Protein AF-0000000080307411 (afdb_homodimer)

Solvent-accessible surface area (backbone atoms only — not comparable to full-atom values): 12124 Å² total; per-residue (Å²): 117,64,66,56,54,54,50,50,51,52,49,49,51,40,45,58,48,27,26,66,47,43,51,66,46,57,78,65,93,66,60,67,55,38,35,49,50,55,23,48,42,41,52,43,34,42,48,56,44,40,70,69,43,49,52,52,52,33,47,75,73,66,50,69,53,65,68,59,45,48,52,53,51,50,53,52,42,25,52,52,34,13,54,56,39,41,42,70,65,26,63,64,22,56,57,54,25,45,52,24,50,50,50,32,51,51,53,50,50,47,38,36,74,73,62,71,92,118,63,65,57,55,53,49,50,51,53,49,50,52,40,47,59,48,26,28,66,47,46,51,64,47,57,81,64,95,66,61,66,56,39,35,48,49,54,23,47,41,41,53,44,36,42,49,54,44,40,69,70,43,49,51,52,52,34,46,74,72,65,52,70,53,65,68,58,43,49,52,54,51,49,52,51,43,27,51,54,35,13,54,56,40,41,40,70,64,26,64,64,23,55,58,52,24,44,51,23,50,50,50,32,52,52,54,49,50,48,38,36,73,72,62,72,93

Foldseek 3Di:
DVVVVVLVVLLVLLLVQLLVLQLPQDPDDDDSVVSSVLSSVLCVVLSCCLVPPVVVVCVVVVNDDPVSSLVVSLVVSLVSSLVSSVVVVGPPSSVSSNVSSVVSVVVVVCCVVPVVD/DVVVVVLVVLLVLLLVQLLVLQLPQDPDDDDSVVSSVLSSVLCVVLSCCLVPPVVVVCVVVVNDDPVSSLVVSLVVSLVSSLVSSVVVVGPPSSVSSNVSSVVSVVVVVCCVVPVVD

Sequence (234 aa):
MTWILRWLAAFALTQCVEMGVYVQAHDAPRPLRERVAIAFACSGITHPLVWFVVLDVLGELGVRAYWGQVAITEGLVVLVEAAFLACFGVRRALLWALAANALSVLFGFFCYTRLSWMTWILRWLAAFALTQCVEMGVYVQAHDAPRPLRERVAIAFACSGITHPLVWFVVLDVLGELGVRAYWGQVAITEGLVVLVEAAFLACFGVRRALLWALAANALSVLFGFFCYTRLSW

Secondary structure (DSSP, 8-state):
-HHHHHHHHHHHHHHHHHHHHHTT---S---HHHHHHHHHHHHHHHHHHIIIIIHHHHHHTT---HHHHHHHHHHHHHHHHHHHHHTTT-TTHHHHHHHHHHHHHHHHHHHHHHH--/-HHHHHHHHHHHHHHHHHHHHHTT---S---HHHHHHHHHHHHHHHHHHIIIIIHHHHHHTT---HHHHHHHHHHHHHHHHHHHHHTTT-TTHHHHHHHHHHHHHHHHHHHHHHS--

Nearest PDB structures (foldseek):
  3szk-assembly1_E  TM=3.305E-01  e=3.509E+00  Homo sapiens
  1hbr-assembly1_B  TM=3.421E-01  e=4.842E+00  Gallus gallus
  1mnk-assembly1_A  TM=3.939E-01  e=7.050E+00  Sus scrofa
  3szk-assembly1_E  TM=3.303E-01  e=3.509E+00  Homo sapiens
  1hbr-assembly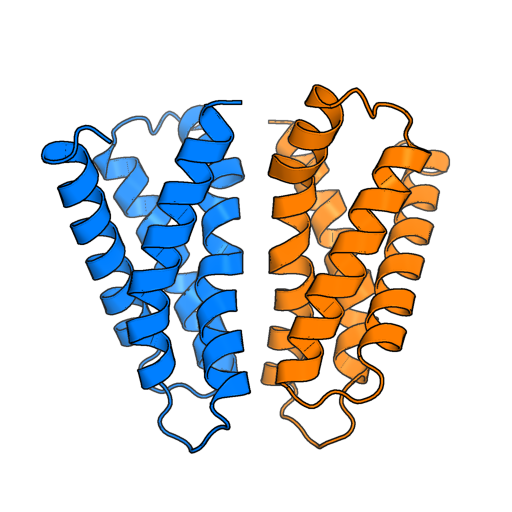1_B  TM=3.419E-01  e=4.842E+00  Gallus gallus

Radius of gyration: 18.04 Å; Cα contacts (8 Å, |Δi|>4): 217; chains: 2; bounding box: 42×45×37 Å

Structure (mmCIF, N/CA/C/O backbone):
data_AF-0000000080307411-model_v1
#
loop_
_entity.id
_entity.type
_entity.pdbx_description
1 polymer 'Uncharacterized protein'
#
loop_
_atom_site.group_PDB
_atom_site.id
_atom_site.type_symbol
_atom_site.label_atom_id
_atom_site.label_alt_id
_atom_site.label_comp_id
_atom_site.label_asym_id
_atom_site.label_entity_id
_atom_site.label_seq_id
_atom_site.pdbx_PDB_ins_code
_atom_site.Cartn_x
_atom_site.Cartn_y
_atom_site.Cartn_z
_atom_site.occupancy
_atom_site.B_iso_or_equiv
_atom_site.auth_seq_id
_atom_site.auth_comp_id
_atom_site.auth_asym_id
_atom_site.auth_atom_id
_atom_site.pdbx_PDB_model_num
ATOM 1 N N . MET A 1 1 ? 0.59 12.203 19.547 1 65.19 1 MET A N 1
ATOM 2 C CA . MET A 1 1 ? 0.764 10.969 18.781 1 65.19 1 MET A CA 1
ATOM 3 C C . MET A 1 1 ? -0.521 10.148 18.766 1 65.19 1 MET A C 1
ATOM 5 O O . MET A 1 1 ? -0.492 8.945 18.516 1 65.19 1 MET A O 1
ATOM 9 N N . THR A 1 2 ? -1.549 10.789 19.125 1 81.38 2 THR A N 1
ATOM 10 C CA . THR A 1 2 ? -2.822 10.094 19.281 1 81.38 2 THR A CA 1
ATOM 11 C C . THR A 1 2 ? -3.416 9.734 17.922 1 81.38 2 THR A C 1
ATOM 13 O O . THR A 1 2 ? -4.012 8.672 17.766 1 81.38 2 THR A O 1
ATOM 16 N N . TRP A 1 3 ? -3.127 10.477 16.969 1 86.69 3 TRP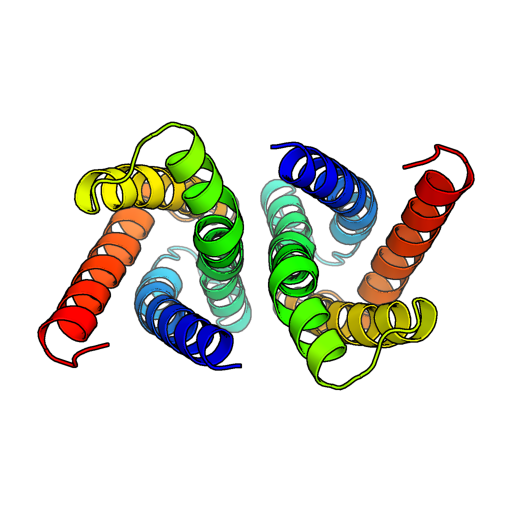 A N 1
ATOM 17 C CA . TRP A 1 3 ? -3.734 10.219 15.672 1 86.69 3 TRP A CA 1
ATOM 18 C C . TRP A 1 3 ? -3.152 8.961 15.039 1 86.69 3 TRP A C 1
ATOM 20 O O . TRP A 1 3 ? -3.854 8.227 14.336 1 86.69 3 TRP A O 1
ATOM 30 N N . ILE A 1 4 ? -1.991 8.648 15.328 1 89.25 4 ILE A N 1
ATOM 31 C CA . ILE A 1 4 ? -1.318 7.48 14.766 1 89.25 4 ILE A CA 1
ATOM 32 C C . ILE A 1 4 ? -1.955 6.203 15.312 1 89.25 4 ILE A C 1
ATOM 34 O O . ILE A 1 4 ? -2.131 5.227 14.578 1 89.25 4 ILE A O 1
ATOM 38 N N . LEU A 1 5 ? -2.207 6.312 16.594 1 89.88 5 LEU A N 1
ATOM 39 C CA . LEU A 1 5 ? -2.816 5.141 17.203 1 89.88 5 LEU A CA 1
ATOM 40 C C . LEU A 1 5 ? -4.227 4.91 16.672 1 89.88 5 LEU A C 1
ATOM 42 O O . LEU A 1 5 ? -4.648 3.766 16.484 1 89.88 5 LEU A O 1
ATOM 46 N N . ARG A 1 6 ? -4.891 6.008 16.438 1 90.31 6 ARG A N 1
ATOM 47 C CA . ARG A 1 6 ? -6.223 5.895 15.844 1 90.31 6 ARG A CA 1
ATOM 48 C C . ARG A 1 6 ? -6.148 5.324 14.438 1 90.31 6 ARG A C 1
ATOM 50 O O . ARG A 1 6 ? -6.945 4.461 14.062 1 90.31 6 ARG A O 1
ATOM 57 N N . TRP A 1 7 ? -5.242 5.762 13.703 1 93.5 7 TRP A N 1
ATOM 58 C CA . TRP A 1 7 ? -5.074 5.262 12.344 1 93.5 7 TRP A CA 1
ATOM 59 C C . TRP A 1 7 ? -4.648 3.799 12.352 1 93.5 7 TRP A C 1
ATOM 61 O O . TRP A 1 7 ? -5.148 2.998 11.555 1 93.5 7 TRP A O 1
ATOM 71 N N . LEU A 1 8 ? -3.74 3.439 13.258 1 93.94 8 LEU A N 1
ATOM 72 C CA . LEU A 1 8 ? -3.252 2.068 13.352 1 93.94 8 LEU A CA 1
ATOM 73 C C . LEU A 1 8 ? -4.383 1.108 13.703 1 93.94 8 LEU A C 1
ATOM 75 O O . LEU A 1 8 ? -4.434 -0.013 13.188 1 93.94 8 LEU A O 1
ATOM 79 N N . ALA A 1 9 ? -5.242 1.578 14.547 1 93.25 9 ALA A N 1
ATOM 80 C CA . ALA A 1 9 ? -6.387 0.751 14.922 1 93.25 9 ALA A CA 1
ATOM 81 C C . ALA A 1 9 ? -7.332 0.549 13.742 1 93.25 9 ALA A C 1
ATOM 83 O O . ALA A 1 9 ? -7.82 -0.56 13.516 1 93.25 9 ALA A O 1
ATOM 84 N N . ALA A 1 10 ? -7.605 1.58 13 1 93.94 10 ALA A N 1
ATOM 85 C CA . ALA A 1 10 ? -8.461 1.487 11.82 1 93.94 10 ALA A CA 1
ATOM 86 C C . ALA A 1 10 ? -7.828 0.593 10.758 1 93.94 10 ALA A C 1
ATOM 88 O O . ALA A 1 10 ? -8.516 -0.212 10.125 1 93.94 10 ALA A O 1
ATOM 89 N N . PHE A 1 11 ? -6.559 0.74 10.594 1 96.5 11 PHE A N 1
ATOM 90 C CA . PHE A 1 11 ? -5.816 -0.064 9.625 1 96.5 11 PHE A CA 1
ATOM 91 C C . PHE A 1 11 ? -5.852 -1.538 10.008 1 96.5 11 PHE A C 1
ATOM 93 O O . PHE A 1 11 ? -6.074 -2.402 9.156 1 96.5 11 PHE A O 1
ATOM 100 N N . ALA A 1 12 ? -5.609 -1.788 11.281 1 96.44 12 ALA A N 1
ATOM 101 C CA . ALA A 1 12 ? -5.617 -3.162 11.781 1 96.44 12 ALA A CA 1
ATOM 102 C C . ALA A 1 12 ? -6.988 -3.803 11.594 1 96.44 12 ALA A C 1
ATOM 104 O O . ALA A 1 12 ? -7.09 -4.969 11.203 1 96.44 12 ALA A O 1
ATOM 105 N N . LEU A 1 13 ? -8.008 -3.053 11.883 1 96 13 LEU A N 1
ATOM 106 C CA . LEU A 1 13 ? -9.367 -3.564 11.711 1 96 13 LEU A CA 1
ATOM 107 C C . LEU A 1 13 ? -9.641 -3.902 10.25 1 96 13 LEU A C 1
ATOM 109 O O . LEU A 1 13 ? -10.148 -4.98 9.945 1 96 13 LEU A O 1
ATOM 113 N N . THR A 1 14 ? -9.312 -2.938 9.359 1 97.69 14 THR A N 1
ATOM 114 C CA . THR A 1 14 ? -9.508 -3.154 7.93 1 97.69 14 THR A CA 1
ATOM 115 C C . THR A 1 14 ? -8.734 -4.383 7.461 1 97.69 14 THR A C 1
ATOM 117 O O . THR A 1 14 ? -9.273 -5.227 6.742 1 97.69 14 THR A O 1
ATOM 120 N N . GLN A 1 15 ? -7.492 -4.492 7.902 1 97.94 15 GLN A N 1
ATOM 121 C CA . GLN A 1 15 ? -6.656 -5.625 7.516 1 97.94 15 GLN A CA 1
ATOM 122 C C . GLN A 1 15 ? -7.262 -6.941 7.992 1 97.94 15 GLN A C 1
ATOM 124 O O . GLN A 1 15 ? -7.359 -7.898 7.223 1 97.94 15 GLN A O 1
ATOM 129 N N . CYS A 1 16 ? -7.637 -6.949 9.234 1 97.12 16 CYS A N 1
ATOM 130 C CA . CYS A 1 16 ? -8.18 -8.172 9.805 1 97.12 16 CYS A CA 1
ATOM 131 C C . CYS A 1 16 ? -9.422 -8.625 9.047 1 97.12 16 CYS A C 1
ATOM 133 O O . CYS A 1 16 ? -9.531 -9.797 8.68 1 97.12 16 CYS A O 1
ATOM 135 N N . VAL A 1 17 ? -10.289 -7.758 8.734 1 98.06 17 VAL A N 1
ATOM 136 C CA . VAL A 1 17 ? -11.562 -8.094 8.102 1 98.06 17 VAL A CA 1
ATOM 137 C C . VAL A 1 17 ? -11.328 -8.438 6.629 1 98.06 17 VAL A C 1
ATOM 139 O O . VAL A 1 17 ? -11.766 -9.492 6.16 1 98.06 17 VAL A O 1
ATOM 142 N N . GLU A 1 18 ? -10.664 -7.586 5.961 1 98.75 18 GLU A N 1
ATOM 143 C CA . GLU A 1 18 ? -10.547 -7.742 4.516 1 98.75 18 GLU A CA 1
ATOM 144 C C . GLU A 1 18 ? -9.617 -8.898 4.16 1 98.75 18 GLU A C 1
ATOM 146 O O . GLU A 1 18 ? -9.859 -9.625 3.193 1 98.75 18 GLU A O 1
ATOM 151 N N . MET A 1 19 ? -8.547 -9.062 4.887 1 98.44 19 MET A N 1
ATOM 152 C CA . MET A 1 19 ? -7.668 -10.195 4.602 1 98.44 19 MET A CA 1
ATOM 153 C C . MET A 1 19 ? -8.422 -11.516 4.762 1 98.44 19 MET A C 1
ATOM 155 O O . MET A 1 19 ? -8.188 -12.453 4.004 1 98.44 19 MET A O 1
ATOM 159 N N . GLY A 1 20 ? -9.266 -11.633 5.785 1 98 20 GLY A N 1
ATOM 160 C CA . GLY A 1 20 ? -10.07 -12.828 5.965 1 98 20 GLY A CA 1
ATOM 161 C C . GLY A 1 20 ? -10.891 -13.195 4.738 1 98 20 GLY A C 1
ATOM 162 O O . GLY A 1 20 ? -11.062 -14.375 4.43 1 98 20 GLY A O 1
ATOM 163 N N . VAL A 1 21 ? -11.312 -12.219 4.027 1 98.56 21 VAL A N 1
ATOM 164 C CA . VAL A 1 21 ? -12.117 -12.422 2.824 1 98.56 21 VAL A CA 1
ATOM 165 C C . VAL A 1 21 ? -11.195 -12.742 1.646 1 98.56 21 VAL A C 1
ATOM 167 O O . VAL A 1 21 ? -11.422 -13.719 0.925 1 98.56 21 VAL A O 1
ATOM 170 N N . TYR A 1 22 ? -10.117 -12.008 1.484 1 98.56 22 TYR A N 1
ATOM 171 C CA . TYR A 1 22 ? -9.297 -12.07 0.283 1 98.56 22 TYR A CA 1
ATOM 172 C C . TYR A 1 22 ? -8.492 -13.367 0.243 1 98.56 22 TYR A C 1
ATOM 174 O O . TYR A 1 22 ? -8.203 -13.891 -0.834 1 98.56 22 TYR A O 1
ATOM 182 N N . VAL A 1 23 ? -8.133 -13.891 1.393 1 97.81 23 VAL A N 1
ATOM 183 C CA . VAL A 1 23 ? -7.352 -15.125 1.424 1 97.81 23 VAL A CA 1
ATOM 184 C C . VAL A 1 23 ? -8.164 -16.266 0.829 1 97.81 23 VAL A C 1
ATOM 186 O O . VAL A 1 23 ? -7.605 -17.219 0.285 1 97.81 23 VAL A O 1
ATOM 189 N N . GLN A 1 24 ? -9.477 -16.125 0.844 1 96.5 24 GLN A N 1
ATOM 190 C CA . GLN A 1 24 ? -10.367 -17.156 0.348 1 96.5 24 GLN A CA 1
ATOM 191 C C . GLN A 1 24 ? -10.727 -16.922 -1.117 1 96.5 24 GLN A C 1
ATOM 193 O O . GLN A 1 24 ? -11.359 -17.781 -1.749 1 96.5 24 GLN A O 1
ATOM 198 N N . ALA A 1 25 ? -10.32 -15.922 -1.667 1 96.69 25 ALA A N 1
ATOM 199 C CA . ALA A 1 25 ? -10.82 -15.469 -2.963 1 96.69 25 ALA A CA 1
ATOM 200 C C . ALA A 1 25 ? -10.141 -16.219 -4.105 1 96.69 25 ALA A C 1
ATOM 202 O O . ALA A 1 25 ? -10.562 -16.125 -5.258 1 96.69 25 ALA A O 1
ATOM 203 N N . HIS A 1 26 ? -9.148 -17.031 -3.807 1 94.75 26 HIS A N 1
ATOM 204 C CA . HIS A 1 26 ? -8.359 -17.656 -4.859 1 94.75 26 HIS A CA 1
ATOM 205 C C . HIS A 1 26 ? -8.961 -18.984 -5.285 1 94.75 26 HIS A C 1
ATOM 207 O O . HIS A 1 26 ? -9.172 -19.875 -4.449 1 94.75 26 HIS A O 1
ATOM 213 N N . ASP A 1 27 ? -9.18 -19.078 -6.574 1 87.31 27 ASP A N 1
ATOM 214 C CA . ASP A 1 27 ? -9.734 -20.312 -7.129 1 87.31 27 ASP A CA 1
ATOM 215 C C . ASP A 1 27 ? -8.633 -21.328 -7.41 1 87.31 27 ASP A C 1
ATOM 217 O O . ASP A 1 27 ? -8.844 -22.531 -7.25 1 87.31 27 ASP A O 1
ATOM 221 N N . ALA A 1 28 ? -7.566 -20.859 -7.902 1 83.81 28 ALA A N 1
ATOM 222 C CA . ALA A 1 28 ? -6.438 -21.734 -8.203 1 83.81 28 ALA A CA 1
ATOM 223 C C . ALA A 1 28 ? -5.547 -21.906 -6.977 1 83.81 28 ALA A C 1
ATOM 225 O O . ALA A 1 28 ? -5.43 -21.016 -6.145 1 83.81 28 ALA A O 1
ATOM 226 N N . PRO A 1 29 ? -5.023 -23.078 -6.93 1 89.88 29 PRO A N 1
ATOM 227 C CA . PRO A 1 29 ? -4.125 -23.312 -5.801 1 89.88 29 PRO A CA 1
ATOM 228 C C . PRO A 1 29 ? -2.938 -22.359 -5.781 1 89.88 29 PRO A C 1
ATOM 230 O O . PRO A 1 29 ? -2.312 -22.125 -6.82 1 89.88 29 PRO A O 1
ATOM 233 N N . ARG A 1 30 ? -2.752 -21.719 -4.715 1 93.81 30 ARG A N 1
ATOM 234 C CA . ARG A 1 30 ? -1.64 -20.812 -4.418 1 93.81 30 ARG A CA 1
ATOM 235 C C . ARG A 1 30 ? -1.136 -21.016 -2.994 1 93.81 30 ARG A C 1
ATOM 237 O O . ARG A 1 30 ? -1.928 -21.25 -2.076 1 93.81 30 ARG A O 1
ATOM 244 N N . PRO A 1 31 ? 0.195 -20.984 -2.906 1 95.44 31 PRO A N 1
ATOM 245 C CA . PRO A 1 31 ? 0.708 -21.094 -1.538 1 95.44 31 PRO A CA 1
ATOM 246 C C . PRO A 1 31 ? 0.084 -20.078 -0.588 1 95.44 31 PRO A C 1
ATOM 248 O O . PRO A 1 31 ? -0.189 -18.938 -0.988 1 95.44 31 PRO A O 1
ATOM 251 N N . LEU A 1 32 ? -0.104 -20.484 0.639 1 96.56 32 LEU A N 1
ATOM 252 C CA . LEU A 1 32 ? -0.741 -19.641 1.639 1 96.56 32 LEU A CA 1
ATOM 253 C C . LEU A 1 32 ? 0.025 -18.328 1.806 1 96.56 32 LEU A C 1
ATOM 255 O O . LEU A 1 32 ? -0.581 -17.266 1.965 1 96.56 32 LEU A O 1
ATOM 259 N N . ARG A 1 33 ? 1.321 -18.359 1.774 1 97.06 33 ARG A N 1
ATOM 260 C CA . ARG A 1 33 ? 2.127 -17.156 1.954 1 97.06 33 ARG A CA 1
ATOM 261 C C . ARG A 1 33 ? 1.831 -16.125 0.865 1 97.06 33 ARG A C 1
ATOM 263 O O . ARG A 1 33 ? 1.806 -14.93 1.128 1 97.06 33 ARG A O 1
ATOM 270 N N . GLU A 1 34 ? 1.601 -16.562 -0.304 1 97.62 34 GLU A N 1
ATOM 271 C CA . GLU A 1 34 ? 1.269 -15.648 -1.395 1 97.62 34 GLU A CA 1
ATOM 272 C C . GLU A 1 34 ? -0.137 -15.078 -1.229 1 97.62 34 GLU A C 1
ATOM 274 O O . GLU A 1 34 ? -0.359 -13.883 -1.447 1 97.62 34 GLU A O 1
ATOM 279 N N . ARG A 1 35 ? -1.023 -15.938 -0.846 1 98.19 35 ARG A N 1
ATOM 280 C CA . ARG A 1 35 ? -2.4 -15.492 -0.653 1 98.19 35 ARG A CA 1
ATOM 281 C C . ARG A 1 35 ? -2.484 -14.422 0.434 1 98.19 35 ARG A C 1
ATOM 283 O O . ARG A 1 35 ? -3.197 -13.43 0.283 1 98.19 35 ARG A O 1
ATOM 290 N N . VAL A 1 36 ? -1.74 -14.609 1.459 1 98.06 36 VAL A N 1
ATOM 291 C CA . VAL A 1 36 ? -1.724 -13.664 2.576 1 98.06 36 VAL A CA 1
ATOM 292 C C . VAL A 1 36 ? -1.077 -12.352 2.139 1 98.06 36 VAL A C 1
ATOM 294 O O . VAL A 1 36 ? -1.568 -11.273 2.469 1 98.06 36 VAL A O 1
ATOM 297 N N . ALA A 1 37 ? -0.021 -12.469 1.399 1 98.5 37 ALA A N 1
ATOM 298 C CA . ALA A 1 37 ? 0.664 -11.273 0.915 1 98.5 37 ALA A CA 1
ATOM 299 C C . ALA A 1 37 ? -0.236 -10.469 -0.016 1 98.5 37 ALA A C 1
ATOM 301 O O . ALA A 1 37 ? -0.291 -9.234 0.076 1 98.5 37 ALA A O 1
ATOM 302 N N . ILE A 1 38 ? -0.895 -11.148 -0.884 1 98.56 38 ILE A N 1
ATOM 303 C CA . ILE A 1 38 ? -1.812 -10.492 -1.811 1 98.56 38 ILE A CA 1
ATOM 304 C C . ILE A 1 38 ? -2.947 -9.828 -1.032 1 98.56 38 ILE A C 1
ATOM 306 O O . ILE A 1 38 ? -3.293 -8.672 -1.289 1 98.56 38 ILE A O 1
ATOM 310 N N . ALA A 1 39 ? -3.469 -10.57 -0.097 1 98.69 39 ALA A N 1
ATOM 311 C CA . ALA A 1 39 ? -4.551 -10.047 0.733 1 98.69 39 ALA A CA 1
ATOM 312 C C . ALA A 1 39 ? -4.113 -8.805 1.493 1 98.69 39 ALA A C 1
ATOM 314 O O . ALA A 1 39 ? -4.824 -7.797 1.513 1 98.69 39 ALA A O 1
ATOM 315 N N . PHE A 1 40 ? -2.984 -8.828 2.1 1 98.75 40 PHE A N 1
ATOM 316 C CA . PHE A 1 40 ? -2.447 -7.699 2.846 1 98.75 40 PHE A CA 1
ATOM 317 C C . PHE A 1 40 ? -2.25 -6.492 1.936 1 98.75 40 PHE A C 1
ATOM 319 O O . PHE A 1 40 ? -2.543 -5.359 2.324 1 98.75 40 PHE A O 1
ATOM 326 N N . ALA A 1 41 ? -1.74 -6.758 0.747 1 98.69 41 ALA A N 1
ATOM 327 C CA . ALA A 1 41 ? -1.4 -5.68 -0.177 1 98.69 41 ALA A CA 1
ATOM 328 C C . ALA A 1 41 ? -2.65 -4.934 -0.634 1 98.69 41 ALA A C 1
ATOM 330 O O . ALA A 1 41 ? -2.609 -3.723 -0.867 1 98.69 41 ALA A O 1
ATOM 331 N N . CYS A 1 42 ? -3.744 -5.582 -0.779 1 98.12 42 CYS A N 1
ATOM 332 C CA . CYS A 1 42 ? -4.973 -4.93 -1.217 1 98.12 42 CYS A CA 1
ATOM 333 C C . CYS A 1 42 ? -5.289 -3.719 -0.348 1 98.12 42 CYS A C 1
ATOM 335 O O . CYS A 1 42 ? -5.223 -2.58 -0.814 1 98.12 42 CYS A O 1
ATOM 337 N N . SER A 1 43 ? -5.496 -3.957 0.865 1 97.31 43 SER A N 1
ATOM 338 C CA . SER A 1 43 ? -5.82 -2.846 1.751 1 97.31 43 SER A CA 1
ATOM 339 C C . SER A 1 43 ? -4.566 -2.1 2.188 1 97.31 43 SER A C 1
ATOM 341 O O . SER A 1 43 ? -4.629 -0.923 2.549 1 97.31 43 SER A O 1
ATOM 343 N N . GLY A 1 44 ? -3.408 -2.812 2.145 1 97.88 44 GLY A N 1
ATOM 344 C CA . GLY A 1 44 ? -2.154 -2.143 2.449 1 97.88 44 GLY A CA 1
ATOM 345 C C . GLY A 1 44 ? -1.851 -0.99 1.51 1 97.88 44 GLY A C 1
ATOM 346 O O . GLY A 1 44 ? -1.225 -0.006 1.908 1 97.88 44 GLY A O 1
ATOM 347 N N . ILE A 1 45 ? -2.289 -1.092 0.304 1 97.88 45 ILE A N 1
ATOM 348 C CA . ILE A 1 45 ? -2.096 -0.062 -0.711 1 97.88 45 ILE A CA 1
ATOM 349 C C . ILE A 1 45 ? -3.164 1.02 -0.56 1 97.88 45 ILE A C 1
ATOM 351 O O . ILE A 1 45 ? -2.848 2.211 -0.511 1 97.88 45 ILE A O 1
ATOM 355 N N . THR A 1 46 ? -4.352 0.633 -0.409 1 98.25 46 THR A N 1
ATOM 356 C CA . THR A 1 46 ? -5.449 1.577 -0.579 1 98.25 46 THR A CA 1
ATOM 357 C C . THR A 1 46 ? -5.719 2.332 0.72 1 98.25 46 THR A C 1
ATOM 359 O O . THR A 1 46 ? -6.082 3.51 0.695 1 98.25 46 THR A O 1
ATOM 362 N N .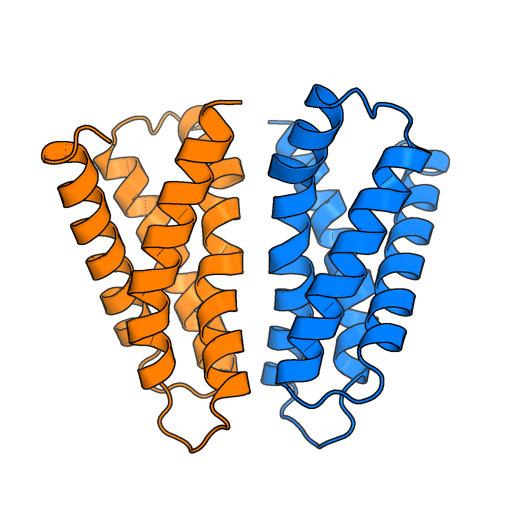 HIS A 1 47 ? -5.535 1.702 1.864 1 98.19 47 HIS A N 1
ATOM 363 C CA . HIS A 1 47 ? -5.957 2.279 3.135 1 98.19 47 HIS A CA 1
ATOM 364 C C . HIS A 1 47 ? -5.18 3.555 3.445 1 98.19 47 HIS A C 1
ATOM 366 O O . HIS A 1 47 ? -5.777 4.598 3.717 1 98.19 47 HIS A O 1
ATOM 372 N N . PRO A 1 48 ? -3.889 3.559 3.375 1 97.44 48 PRO A N 1
ATOM 373 C CA . PRO A 1 48 ? -3.182 4.82 3.613 1 97.44 48 PRO A CA 1
ATOM 374 C C . PRO A 1 48 ? -3.525 5.891 2.582 1 97.44 48 PRO A C 1
ATOM 376 O O . PRO A 1 48 ? -3.586 7.078 2.916 1 97.44 48 PRO A O 1
ATOM 379 N N . LEU A 1 49 ? -3.725 5.496 1.319 1 97.06 49 LEU A N 1
ATOM 380 C CA . LEU A 1 49 ? -4.074 6.465 0.284 1 97.06 49 LEU A CA 1
ATOM 381 C C . LEU A 1 49 ? -5.418 7.121 0.583 1 97.06 49 LEU A C 1
ATOM 383 O O . LEU A 1 49 ? -5.586 8.32 0.37 1 97.06 49 LEU A O 1
ATOM 387 N N . VAL A 1 50 ? -6.273 6.336 1.05 1 96.81 50 VAL A N 1
ATOM 388 C CA . VAL A 1 50 ? -7.586 6.875 1.386 1 96.81 50 VAL A CA 1
ATOM 389 C C . VAL A 1 50 ? -7.457 7.875 2.533 1 96.81 50 VAL A C 1
ATOM 391 O O . VAL A 1 50 ? -7.953 9 2.445 1 96.81 50 VAL A O 1
ATOM 394 N N . TRP A 1 51 ? -6.766 7.523 3.592 1 95.38 51 TRP A N 1
ATOM 395 C CA . TRP A 1 51 ? -6.699 8.297 4.824 1 95.38 51 TRP A CA 1
ATOM 396 C C . TRP A 1 51 ? -5.879 9.57 4.625 1 95.38 51 TRP A C 1
ATOM 398 O O . TRP A 1 51 ? -6.223 10.625 5.156 1 95.38 51 TRP A O 1
ATOM 408 N N . PHE A 1 52 ? -4.875 9.484 3.801 1 94.81 52 PHE A N 1
ATOM 409 C CA . PHE A 1 52 ? -3.918 10.578 3.838 1 94.81 52 PHE A CA 1
ATOM 410 C C . PHE A 1 52 ? -3.975 11.391 2.549 1 94.81 52 PHE A C 1
ATOM 412 O O . PHE A 1 52 ? -3.453 12.508 2.486 1 94.81 52 PHE A O 1
ATOM 419 N N . VAL A 1 53 ? -4.582 10.852 1.529 1 95.44 53 VAL A N 1
ATOM 420 C CA . VAL A 1 53 ? -4.605 11.562 0.256 1 95.44 53 VAL A CA 1
ATOM 421 C C . VAL A 1 53 ? -6.051 11.82 -0.166 1 95.44 53 VAL A C 1
ATOM 423 O O . VAL A 1 53 ? -6.48 12.977 -0.249 1 95.44 53 VAL A O 1
ATOM 426 N N . VAL A 1 54 ? -6.824 10.805 -0.273 1 96.31 54 VAL A N 1
ATOM 427 C CA . VAL A 1 54 ? -8.141 10.906 -0.89 1 96.31 54 VAL A CA 1
ATOM 428 C C . VAL A 1 54 ? -9.062 11.75 -0.012 1 96.31 54 VAL A C 1
ATOM 430 O O . VAL A 1 54 ? -9.766 12.633 -0.509 1 96.31 54 VAL A O 1
ATOM 433 N N . LEU A 1 55 ? -9.023 11.547 1.291 1 93.44 55 LEU A N 1
ATOM 434 C CA . LEU A 1 55 ? -9.891 12.297 2.189 1 93.44 55 LEU A CA 1
ATOM 435 C C . LEU A 1 55 ? -9.531 13.781 2.182 1 93.44 55 LEU A C 1
ATOM 437 O O . LEU A 1 55 ? -10.414 14.633 2.271 1 93.44 55 LEU A O 1
ATOM 441 N N . ASP A 1 56 ? -8.281 14.023 2.09 1 91.81 56 ASP A N 1
ATOM 442 C CA . ASP A 1 56 ? -7.848 15.414 1.987 1 91.81 56 ASP A CA 1
ATOM 443 C C . ASP A 1 56 ? -8.328 16.047 0.684 1 91.81 56 ASP A C 1
ATOM 445 O O . ASP A 1 56 ? -8.812 17.188 0.678 1 91.81 56 ASP A O 1
ATOM 449 N N . VAL A 1 57 ? -8.211 15.344 -0.368 1 93.38 57 VAL A N 1
ATOM 450 C CA . VAL A 1 57 ? -8.648 15.82 -1.674 1 93.38 57 VAL A CA 1
ATOM 451 C C . VAL A 1 57 ? -10.156 16.062 -1.651 1 93.38 57 VAL A C 1
ATOM 453 O O . VAL A 1 57 ? -10.633 17.078 -2.16 1 93.38 57 VAL A O 1
ATOM 456 N N . LEU A 1 58 ? -10.883 15.203 -1.059 1 94.38 58 LEU A N 1
ATOM 457 C CA . LEU A 1 58 ? -12.336 15.344 -0.973 1 94.38 58 LEU A CA 1
ATOM 458 C C . LEU A 1 58 ? -12.711 16.547 -0.124 1 94.38 58 LEU A C 1
ATOM 460 O O . LEU A 1 58 ? -13.664 17.266 -0.447 1 94.38 58 LEU A O 1
ATOM 464 N N . GLY A 1 59 ? -12 16.766 0.962 1 91.62 59 GLY A N 1
ATOM 465 C CA . GLY A 1 59 ? -12.203 17.953 1.763 1 91.62 59 GLY A CA 1
ATOM 466 C C . GLY A 1 59 ? -11.992 19.234 0.983 1 91.62 59 GLY A C 1
ATOM 467 O O . GLY A 1 59 ? -12.789 20.172 1.082 1 91.62 59 GLY A O 1
ATOM 468 N N . GLU A 1 60 ? -11.031 19.281 0.212 1 91.88 60 GLU A N 1
ATOM 469 C CA . GLU A 1 60 ? -10.727 20.453 -0.607 1 91.88 60 GLU A CA 1
ATOM 470 C C . GLU A 1 60 ? -11.789 20.672 -1.683 1 91.88 60 GLU A C 1
ATOM 472 O O . GLU A 1 60 ? -12.062 21.797 -2.074 1 91.88 60 GLU A O 1
ATOM 477 N N . LEU A 1 61 ? -12.367 19.578 -2.133 1 93.06 61 LEU A N 1
ATOM 478 C CA . LEU A 1 61 ? -13.391 19.641 -3.168 1 93.06 61 LEU A CA 1
ATOM 479 C C . LEU A 1 61 ? -14.758 19.938 -2.561 1 93.06 61 LEU A C 1
ATOM 481 O O . LEU A 1 61 ? -15.758 20.016 -3.277 1 93.06 61 LEU A O 1
ATOM 485 N N . GLY A 1 62 ? -14.844 20.016 -1.198 1 92.94 62 GLY A N 1
ATOM 486 C CA . GLY A 1 62 ? -16.062 20.406 -0.521 1 92.94 62 GLY A CA 1
ATOM 487 C C . GLY A 1 62 ? -16.922 19.219 -0.124 1 92.94 62 GLY A C 1
ATOM 488 O O . GLY A 1 62 ? -18.047 19.391 0.356 1 92.94 62 GLY A O 1
ATOM 489 N N . VAL A 1 63 ? -16.453 18.016 -0.374 1 92.56 63 VAL A N 1
ATOM 490 C CA . VAL A 1 63 ? -17.172 16.828 0.056 1 92.56 63 VAL A CA 1
ATOM 491 C C . VAL A 1 63 ? -16.875 16.547 1.523 1 92.56 63 VAL A C 1
ATOM 493 O O . VAL A 1 63 ? -15.891 15.859 1.835 1 92.56 63 VAL A O 1
ATOM 496 N N . ARG A 1 64 ? -17.797 16.969 2.334 1 89.81 64 ARG A N 1
ATOM 497 C CA . ARG A 1 64 ? -17.5 16.891 3.76 1 89.81 64 ARG A CA 1
ATOM 498 C C . ARG A 1 64 ? -18.469 15.961 4.473 1 89.81 64 ARG A C 1
ATOM 500 O O . ARG A 1 64 ? -18.172 15.469 5.562 1 89.81 64 ARG A O 1
ATOM 507 N N . ALA A 1 65 ? -19.547 15.727 3.783 1 92.44 65 ALA A N 1
ATOM 508 C CA . ALA A 1 65 ? -20.531 14.828 4.395 1 92.44 65 ALA A CA 1
ATOM 509 C C . ALA A 1 65 ? -19.969 13.414 4.539 1 92.44 65 ALA A C 1
ATOM 511 O O . ALA A 1 65 ? -19.344 12.891 3.613 1 92.44 65 ALA A O 1
ATOM 512 N N . TYR A 1 66 ? -20.156 12.75 5.598 1 86.62 66 TYR A N 1
ATOM 513 C CA . TYR A 1 66 ? -19.594 11.453 5.945 1 86.62 66 TYR A CA 1
ATOM 514 C C . TYR A 1 66 ? -19.953 10.406 4.898 1 86.62 66 TYR A C 1
ATOM 516 O O . TYR A 1 66 ? -19.062 9.727 4.359 1 86.62 66 TYR A O 1
ATOM 524 N N . TRP A 1 67 ? -21.219 10.281 4.598 1 89.94 67 TRP A N 1
ATOM 525 C CA . TRP A 1 67 ? -21.672 9.227 3.693 1 89.94 67 TRP A CA 1
ATOM 526 C C . TRP A 1 67 ? -21.188 9.492 2.27 1 89.94 67 TRP A C 1
ATOM 528 O O . TRP A 1 67 ? -20.984 8.555 1.491 1 89.94 67 TRP A O 1
ATOM 538 N N . GLY A 1 68 ? -21.047 10.758 1.913 1 92.94 68 GLY A N 1
ATOM 539 C CA . GLY A 1 68 ? -20.422 11.07 0.638 1 92.94 68 GLY A CA 1
ATOM 540 C C . GLY A 1 68 ? -18.984 10.625 0.557 1 92.94 68 GLY A C 1
ATOM 541 O O . GLY A 1 68 ? -18.547 10.055 -0.449 1 92.94 68 GLY A O 1
ATOM 542 N N . GLN A 1 69 ? -18.25 10.859 1.64 1 93.81 69 GLN A N 1
ATOM 543 C CA . GLN A 1 69 ? -16.859 10.438 1.698 1 93.81 69 GLN A CA 1
ATOM 544 C C . GLN A 1 69 ? -16.734 8.914 1.665 1 93.81 69 GLN A C 1
ATOM 546 O O . GLN A 1 69 ? -15.898 8.367 0.942 1 93.81 69 GLN A O 1
ATOM 551 N N . VAL A 1 70 ? -17.578 8.266 2.375 1 92.19 70 VAL A N 1
ATOM 552 C CA . VAL A 1 70 ? -17.562 6.809 2.428 1 92.19 70 VAL A CA 1
ATOM 553 C C . VAL A 1 70 ? -17.859 6.238 1.047 1 92.19 70 VAL A C 1
ATOM 555 O O . VAL A 1 70 ? -17.172 5.336 0.572 1 92.19 70 VAL A O 1
ATOM 558 N N . ALA A 1 71 ? -18.859 6.766 0.419 1 95.06 71 ALA A N 1
ATOM 559 C CA . ALA A 1 71 ? -19.281 6.25 -0.882 1 95.06 71 ALA A CA 1
ATOM 560 C C . ALA A 1 71 ? -18.156 6.395 -1.912 1 95.06 71 ALA A C 1
ATOM 562 O O . ALA A 1 71 ? -17.875 5.457 -2.654 1 95.06 71 ALA A O 1
ATOM 563 N N . ILE A 1 72 ? -17.562 7.504 -1.956 1 96.62 72 ILE A N 1
ATOM 564 C CA . ILE A 1 72 ? -16.531 7.77 -2.953 1 96.62 72 ILE A CA 1
ATOM 565 C C . ILE A 1 72 ? -15.281 6.945 -2.633 1 96.62 72 ILE A C 1
ATOM 567 O O . ILE A 1 72 ? -14.719 6.285 -3.512 1 96.62 72 ILE A O 1
ATOM 571 N N . THR A 1 73 ? -14.836 6.992 -1.395 1 97.06 73 THR A N 1
ATOM 572 C CA . THR A 1 73 ? -13.617 6.277 -1.022 1 97.06 73 THR A CA 1
ATOM 573 C C . THR A 1 73 ? -13.805 4.773 -1.184 1 97.06 73 THR A C 1
ATOM 575 O O . THR A 1 73 ? -12.953 4.094 -1.764 1 97.06 73 THR A O 1
ATOM 578 N N . GLU A 1 74 ? -14.945 4.234 -0.741 1 96.75 74 GLU A N 1
ATOM 579 C CA . GLU A 1 74 ? -15.188 2.799 -0.863 1 96.75 74 GLU A CA 1
ATOM 580 C C . GLU A 1 74 ? -15.312 2.383 -2.326 1 96.75 74 GLU A C 1
ATOM 582 O O . GLU A 1 74 ? -14.867 1.301 -2.711 1 96.75 74 GLU A O 1
ATOM 587 N N . GLY A 1 75 ? -16.016 3.197 -3.066 1 97.94 75 GLY A N 1
ATOM 588 C CA . GLY A 1 75 ? -16.078 2.916 -4.492 1 97.94 75 GLY A CA 1
ATOM 589 C C . GLY A 1 75 ? -14.719 2.814 -5.145 1 97.94 75 GLY A C 1
ATOM 590 O O . GLY A 1 75 ? -14.445 1.867 -5.887 1 97.94 75 GLY A O 1
ATOM 591 N N . LEU A 1 76 ? -13.844 3.76 -4.844 1 98.06 76 LEU A N 1
ATOM 592 C CA . LEU A 1 76 ? -12.484 3.768 -5.383 1 98.06 76 LEU A CA 1
ATOM 593 C C . LEU A 1 76 ? -11.688 2.574 -4.871 1 98.06 76 LEU A C 1
ATOM 595 O O . LEU A 1 76 ? -10.984 1.916 -5.641 1 98.06 76 LEU A O 1
ATOM 599 N N . VAL A 1 77 ? -11.805 2.277 -3.619 1 98.62 77 VAL A N 1
ATOM 600 C CA . VAL A 1 77 ? -11.07 1.186 -2.994 1 98.62 77 VAL A CA 1
ATOM 601 C C . VAL A 1 77 ? -11.484 -0.145 -3.617 1 98.62 77 VAL A C 1
ATOM 603 O O . VAL A 1 77 ? -10.641 -0.972 -3.957 1 98.62 77 VAL A O 1
ATOM 606 N N . VAL A 1 78 ? -12.766 -0.334 -3.785 1 98.75 78 VAL A N 1
ATOM 607 C CA . VAL A 1 78 ? -13.289 -1.566 -4.363 1 98.75 78 VAL A CA 1
ATOM 608 C C . VAL A 1 78 ? -12.719 -1.767 -5.762 1 98.75 78 VAL A C 1
ATOM 610 O O . VAL A 1 78 ? -12.281 -2.867 -6.109 1 98.75 78 VAL A O 1
ATOM 613 N N . LEU A 1 79 ? -12.672 -0.726 -6.496 1 98.69 79 LEU A N 1
ATOM 614 C CA . LEU A 1 79 ? -12.188 -0.819 -7.871 1 98.69 79 LEU A CA 1
ATOM 615 C C . LEU A 1 79 ? -10.703 -1.138 -7.898 1 98.69 79 LEU A C 1
ATOM 617 O O . LEU A 1 79 ? -10.258 -1.997 -8.664 1 98.69 79 LEU A O 1
ATOM 621 N N . VAL A 1 80 ? -9.914 -0.489 -7.109 1 98.62 80 VAL A N 1
ATOM 622 C CA . VAL A 1 80 ? -8.469 -0.678 -7.098 1 98.62 80 VAL A CA 1
ATOM 623 C C . VAL A 1 80 ? -8.133 -2.076 -6.582 1 98.62 80 VAL A C 1
ATOM 625 O O . VAL A 1 80 ? -7.297 -2.773 -7.156 1 98.62 80 VAL A O 1
ATOM 628 N N . GLU A 1 81 ? -8.797 -2.482 -5.527 1 98.81 81 GLU A N 1
ATOM 629 C CA . GLU A 1 81 ? -8.516 -3.795 -4.953 1 98.81 81 GLU A CA 1
ATOM 630 C C . GLU A 1 81 ? -8.969 -4.914 -5.887 1 98.81 81 GLU A C 1
ATOM 632 O O . GLU A 1 81 ? -8.281 -5.93 -6.023 1 98.81 81 GLU A O 1
ATOM 637 N N . ALA A 1 82 ? -10.102 -4.707 -6.57 1 98.81 82 ALA A N 1
ATOM 638 C CA . ALA A 1 82 ? -10.539 -5.688 -7.562 1 98.81 82 ALA A CA 1
ATOM 639 C C . ALA A 1 82 ? -9.523 -5.809 -8.695 1 98.81 82 ALA A C 1
ATOM 641 O O . ALA A 1 82 ? -9.211 -6.918 -9.141 1 98.81 82 ALA A O 1
ATOM 642 N N . ALA A 1 83 ? -9.031 -4.711 -9.156 1 98.62 83 ALA A N 1
ATOM 643 C CA . ALA A 1 83 ? -8.039 -4.715 -10.227 1 98.62 83 ALA A CA 1
ATOM 644 C C . ALA A 1 83 ? -6.766 -5.43 -9.797 1 98.62 83 ALA A C 1
ATOM 646 O O . ALA A 1 83 ? -6.184 -6.203 -10.562 1 98.62 83 ALA A O 1
ATOM 647 N N . PHE A 1 84 ? -6.398 -5.203 -8.586 1 98.75 84 PHE A N 1
ATOM 648 C CA . PHE A 1 84 ? -5.203 -5.848 -8.055 1 98.75 84 PHE A CA 1
ATOM 649 C C . PHE A 1 84 ? -5.398 -7.359 -7.969 1 98.75 84 PHE A C 1
ATOM 651 O O . PHE A 1 84 ? -4.539 -8.125 -8.414 1 98.75 84 PHE A O 1
ATOM 658 N N . LEU A 1 85 ? -6.496 -7.766 -7.457 1 98.5 85 LEU A N 1
ATOM 659 C CA . LEU A 1 85 ? -6.812 -9.188 -7.355 1 98.5 85 LEU A CA 1
ATOM 660 C C . LEU A 1 85 ? -6.887 -9.828 -8.734 1 98.5 85 LEU A C 1
ATOM 662 O O . LEU A 1 85 ? -6.457 -10.969 -8.914 1 98.5 85 LEU A O 1
ATOM 666 N N . ALA A 1 86 ? -7.418 -9.094 -9.68 1 98 86 ALA A N 1
ATOM 667 C CA . ALA A 1 86 ? -7.555 -9.617 -11.039 1 98 86 ALA A CA 1
ATOM 668 C C . ALA A 1 86 ? -6.191 -9.914 -11.656 1 98 86 ALA A C 1
ATOM 670 O O . ALA A 1 86 ? -6.059 -10.828 -12.469 1 98 86 ALA A O 1
ATOM 671 N N . CYS A 1 87 ? -5.211 -9.195 -11.258 1 97.88 87 CYS A N 1
ATOM 672 C CA . CYS A 1 87 ? -3.859 -9.438 -11.75 1 97.88 87 CYS A CA 1
ATOM 673 C C . CYS A 1 87 ? -3.369 -10.82 -11.336 1 97.88 87 CYS A C 1
ATOM 675 O O . CYS A 1 87 ? -2.459 -11.367 -11.961 1 97.88 87 CYS A O 1
ATOM 677 N N . PHE A 1 88 ? -3.977 -11.391 -10.328 1 97.38 88 PHE A N 1
ATOM 678 C CA . PHE A 1 88 ? -3.545 -12.688 -9.828 1 97.38 88 PHE A CA 1
ATOM 679 C C . PHE A 1 88 ? -4.516 -13.781 -10.25 1 97.38 88 PHE A C 1
ATOM 681 O O . PHE A 1 88 ? -4.488 -14.891 -9.703 1 97.38 88 PHE A O 1
ATOM 688 N N . GLY A 1 89 ? -5.453 -13.43 -11.07 1 96.19 89 GLY A N 1
ATOM 689 C CA . GLY A 1 89 ? -6.34 -14.422 -11.656 1 96.19 89 GLY A CA 1
ATOM 690 C C . GLY A 1 89 ? -7.559 -14.711 -10.789 1 96.19 89 GLY A C 1
ATOM 691 O O . GLY A 1 89 ? -8.25 -15.703 -11.008 1 96.19 89 GLY A O 1
ATOM 692 N N . VAL A 1 90 ? -7.781 -13.914 -9.82 1 97.38 90 VAL A N 1
ATOM 693 C CA . VAL A 1 90 ? -8.953 -14.117 -8.977 1 97.38 90 VAL A CA 1
ATOM 694 C C . VAL A 1 90 ? -10.227 -13.906 -9.789 1 97.38 90 VAL A C 1
ATOM 696 O O . VAL A 1 90 ? -10.414 -12.844 -10.391 1 97.38 90 VAL A O 1
ATOM 699 N N . ARG A 1 91 ? -10.984 -14.945 -9.797 1 96.5 91 ARG A N 1
ATOM 700 C CA . ARG A 1 91 ? -12.281 -14.82 -10.445 1 96.5 91 ARG A CA 1
ATOM 701 C C . ARG A 1 91 ? -13.25 -14 -9.602 1 96.5 91 ARG A C 1
ATOM 703 O O . ARG A 1 91 ? -13.2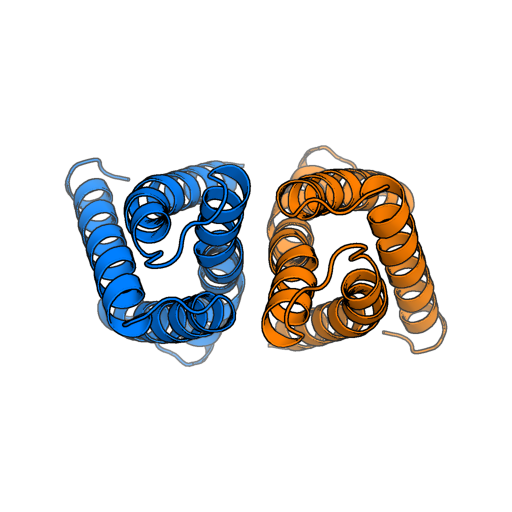11 -14.062 -8.367 1 96.5 91 ARG A O 1
ATOM 710 N N . ARG A 1 92 ? -14.094 -13.227 -10.195 1 97.75 92 ARG A N 1
ATOM 711 C CA . ARG A 1 92 ? -15.086 -12.391 -9.531 1 97.75 92 ARG A CA 1
ATOM 712 C C . ARG A 1 92 ? -14.422 -11.422 -8.555 1 97.75 92 ARG A C 1
ATOM 714 O O . ARG A 1 92 ? -14.867 -11.273 -7.418 1 97.75 92 ARG A O 1
ATOM 721 N N . ALA A 1 93 ? -13.328 -10.898 -8.898 1 98.5 93 ALA A N 1
ATOM 722 C CA . ALA A 1 93 ? -12.531 -10.008 -8.055 1 98.5 93 ALA A CA 1
ATOM 723 C C . ALA A 1 93 ? -13.375 -8.844 -7.543 1 98.5 93 ALA A C 1
ATOM 725 O O . ALA A 1 93 ? -13.234 -8.438 -6.387 1 98.5 93 ALA A 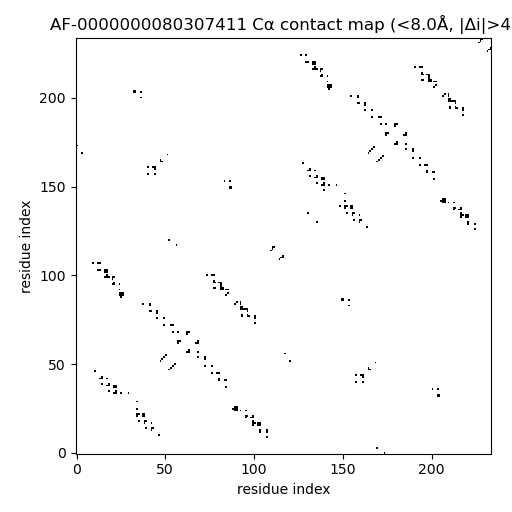O 1
ATOM 726 N N . LEU A 1 94 ? -14.227 -8.344 -8.422 1 98.62 94 LEU A N 1
ATOM 727 C CA . LEU A 1 94 ? -15.078 -7.223 -8.031 1 98.62 94 LEU A CA 1
ATOM 728 C C . LEU A 1 94 ? -16.016 -7.613 -6.891 1 98.62 94 LEU A C 1
ATOM 730 O O . LEU A 1 94 ? -16.219 -6.828 -5.965 1 98.62 94 LEU A O 1
ATOM 734 N N . LEU A 1 95 ? -16.547 -8.781 -6.922 1 98.56 95 LEU A N 1
ATOM 735 C CA . LEU A 1 95 ? -17.453 -9.25 -5.883 1 98.56 95 LEU A CA 1
ATOM 736 C C . LEU A 1 95 ? -16.719 -9.453 -4.562 1 98.56 95 LEU A C 1
ATOM 738 O O . LEU A 1 95 ? -17.234 -9.125 -3.496 1 98.56 95 LEU A O 1
ATOM 742 N N . TRP A 1 96 ? -15.578 -10.008 -4.641 1 98.56 96 TRP A N 1
ATOM 743 C CA . TRP A 1 96 ? -14.766 -10.188 -3.439 1 98.56 96 TRP A CA 1
ATOM 744 C C . TRP A 1 96 ? -14.406 -8.844 -2.818 1 98.56 96 TRP A C 1
ATOM 746 O O . TRP A 1 96 ? -14.5 -8.672 -1.601 1 98.56 96 TRP A O 1
ATOM 756 N N . ALA A 1 97 ? -13.984 -7.883 -3.652 1 98.81 97 ALA A N 1
ATOM 757 C CA . ALA A 1 97 ? -13.617 -6.555 -3.168 1 98.81 97 ALA A CA 1
ATOM 758 C C . ALA A 1 97 ? -14.82 -5.844 -2.561 1 98.81 97 ALA A C 1
ATOM 760 O O . ALA A 1 97 ? -14.703 -5.168 -1.534 1 98.81 97 ALA A O 1
ATOM 761 N N . LEU A 1 98 ? -15.953 -6.004 -3.213 1 98.56 98 LEU A N 1
ATOM 762 C CA . LEU A 1 98 ? -17.188 -5.418 -2.684 1 98.56 98 LEU A CA 1
ATOM 763 C C . LEU A 1 98 ? -17.516 -6.008 -1.317 1 98.56 98 LEU A C 1
ATOM 765 O O . LEU A 1 98 ? -17.859 -5.273 -0.384 1 98.56 98 LEU A O 1
ATOM 769 N N . ALA A 1 99 ? -17.453 -7.273 -1.22 1 98.5 99 ALA A N 1
ATOM 770 C CA . ALA A 1 99 ? -17.781 -7.953 0.033 1 98.5 99 ALA A CA 1
ATOM 771 C C . ALA A 1 99 ? -16.812 -7.547 1.14 1 98.5 99 ALA A C 1
ATOM 773 O O . ALA A 1 99 ? -17.234 -7.234 2.256 1 98.5 99 ALA A O 1
ATOM 774 N N . ALA A 1 100 ? -15.539 -7.59 0.865 1 98.62 100 ALA A N 1
ATOM 775 C CA . ALA A 1 100 ? -14.516 -7.258 1.856 1 98.62 100 ALA A CA 1
ATOM 776 C C . ALA A 1 100 ? -14.688 -5.832 2.365 1 98.62 100 ALA A C 1
ATOM 778 O O . ALA A 1 100 ? -14.656 -5.586 3.574 1 98.62 100 ALA A O 1
ATOM 779 N N . ASN A 1 101 ? -14.898 -4.895 1.456 1 98.31 101 ASN A N 1
ATOM 780 C CA . ASN A 1 101 ? -15 -3.486 1.825 1 98.31 101 ASN A CA 1
ATOM 781 C C . ASN A 1 101 ? -16.328 -3.18 2.516 1 98.31 101 ASN A C 1
ATOM 783 O O . ASN A 1 101 ? -16.375 -2.35 3.424 1 98.31 101 ASN A O 1
ATOM 787 N N . ALA A 1 102 ? -17.391 -3.834 2.045 1 97.56 102 ALA A N 1
ATOM 788 C CA . ALA A 1 102 ? -18.672 -3.676 2.727 1 97.56 102 ALA A CA 1
ATOM 789 C C . ALA A 1 102 ? -18.578 -4.141 4.176 1 97.56 102 ALA A C 1
ATOM 791 O O . ALA A 1 102 ? -19.062 -3.463 5.086 1 97.56 102 ALA A O 1
ATOM 792 N N . LEU A 1 103 ? -17.969 -5.277 4.352 1 97.69 103 LEU A N 1
ATOM 793 C CA . LEU A 1 103 ? -17.781 -5.797 5.707 1 97.69 103 LEU A CA 1
ATOM 794 C C . LEU A 1 103 ? -16.906 -4.855 6.535 1 97.69 103 LEU A C 1
ATOM 796 O O . LEU A 1 103 ? -17.188 -4.617 7.711 1 97.69 103 LEU A O 1
ATOM 800 N N . SER A 1 104 ? -15.875 -4.387 5.918 1 96.81 104 SER A N 1
ATOM 801 C CA . SER A 1 104 ? -14.977 -3.465 6.602 1 96.81 104 SER A CA 1
ATOM 802 C C . SER A 1 104 ? -15.711 -2.207 7.047 1 96.81 104 SER A C 1
ATOM 804 O O . SER A 1 104 ? -15.516 -1.729 8.172 1 96.81 104 SER A O 1
ATOM 806 N N . VAL A 1 105 ? -16.531 -1.617 6.188 1 94 105 VAL A N 1
ATOM 807 C CA . VAL A 1 105 ? -17.312 -0.427 6.504 1 94 105 VAL A CA 1
ATOM 808 C C . VAL A 1 105 ? -18.297 -0.737 7.629 1 94 105 VAL A C 1
ATOM 810 O O . VAL A 1 105 ? -18.453 0.063 8.555 1 94 105 VAL A O 1
ATOM 813 N N . LEU A 1 106 ? -18.922 -1.844 7.535 1 93.81 106 LEU A N 1
ATOM 814 C CA . LEU A 1 106 ? -19.906 -2.238 8.539 1 93.81 106 LEU A CA 1
ATOM 815 C C . LEU A 1 106 ? -19.25 -2.381 9.914 1 93.81 106 LEU A C 1
ATOM 817 O O . LEU A 1 106 ? -19.766 -1.861 10.906 1 93.81 106 LEU A O 1
ATOM 821 N N . PHE A 1 107 ? -18.141 -3.061 9.984 1 93.25 107 PHE A N 1
ATOM 822 C CA . PHE A 1 107 ? -17.438 -3.236 11.25 1 93.25 107 PHE A CA 1
ATOM 823 C C . PHE A 1 107 ? -16.891 -1.906 11.758 1 93.25 107 PHE A C 1
ATOM 825 O O . PHE A 1 107 ? -16.891 -1.647 12.961 1 93.25 107 PHE A O 1
ATOM 832 N N . GLY A 1 108 ? -16.422 -1.109 10.805 1 89.31 108 GLY A N 1
ATOM 833 C CA . GLY A 1 108 ? -15.977 0.222 11.188 1 89.31 108 GLY A CA 1
ATOM 834 C C . GLY A 1 108 ? -17.078 1.061 11.805 1 89.31 108 GLY A C 1
ATOM 835 O O . GLY A 1 108 ? -16.859 1.734 12.812 1 89.31 108 GLY A O 1
ATOM 836 N N . PHE A 1 109 ? -18.203 1.028 11.195 1 86.31 109 PHE A N 1
ATOM 837 C CA . PHE A 1 109 ? -19.359 1.764 11.695 1 86.31 109 PHE A CA 1
ATOM 838 C C . PHE A 1 109 ? -19.781 1.236 13.062 1 86.31 109 PHE A C 1
ATOM 840 O O . PHE A 1 109 ? -20.141 2.014 13.953 1 86.31 109 PHE A O 1
ATOM 847 N N . PHE A 1 110 ? -19.781 -0.01 13.234 1 87.75 110 PHE A N 1
ATOM 848 C CA . PHE A 1 110 ? -20.109 -0.638 14.508 1 87.75 110 PHE A CA 1
ATOM 849 C C . PHE A 1 110 ? -19.156 -0.177 15.602 1 87.75 110 PHE A C 1
ATOM 851 O O . PHE A 1 110 ? -19.594 0.151 16.703 1 87.75 110 PHE A O 1
ATOM 858 N N . CYS A 1 111 ? -17.828 -0.139 15.336 1 85.81 111 CYS A N 1
ATOM 859 C CA . CYS A 1 111 ? -16.828 0.313 16.297 1 85.81 111 CYS A CA 1
ATOM 860 C C . CYS A 1 111 ? -17.031 1.787 16.641 1 85.81 111 CYS A C 1
ATOM 862 O O . CYS A 1 111 ? -16.875 2.191 17.781 1 85.81 111 CYS A O 1
ATOM 864 N N . TYR A 1 112 ? -17.406 2.521 15.664 1 80.88 112 TYR A N 1
ATOM 865 C CA . TYR A 1 112 ? -17.609 3.951 15.859 1 80.88 112 TYR A CA 1
ATOM 866 C C . TYR A 1 112 ? -18.828 4.203 16.75 1 80.88 112 TYR A C 1
ATOM 868 O O . TYR A 1 112 ? -18.781 5.023 17.672 1 80.88 112 TYR A O 1
ATOM 876 N N . THR A 1 113 ? -19.875 3.516 16.547 1 81 113 THR A N 1
ATOM 877 C CA . THR A 1 113 ? -21.141 3.789 17.219 1 81 113 THR A CA 1
ATOM 878 C C . THR A 1 113 ? -21.172 3.115 18.594 1 81 113 THR A C 1
ATOM 880 O O . THR A 1 113 ? -21.734 3.66 19.531 1 81 113 THR A O 1
ATOM 883 N N . ARG A 1 114 ? -20.5 2 18.641 1 82.12 114 ARG A N 1
ATOM 884 C CA . ARG A 1 114 ? -20.688 1.223 19.859 1 82.12 114 ARG A CA 1
ATOM 885 C C . ARG A 1 114 ? -19.469 1.312 20.781 1 82.12 114 ARG A C 1
ATOM 887 O O . ARG A 1 114 ? -19.594 1.197 22 1 82.12 114 ARG A O 1
ATOM 894 N N . LEU A 1 115 ? -18.359 1.549 20.094 1 73.94 115 LEU A N 1
ATOM 895 C CA . LEU A 1 115 ? -17.141 1.512 20.906 1 73.94 115 LEU A CA 1
ATOM 896 C C . LEU A 1 115 ? -16.547 2.906 21.062 1 73.94 115 LEU A C 1
ATOM 898 O O . LEU A 1 115 ? -15.539 3.084 21.75 1 73.94 115 LEU A O 1
ATOM 902 N N . SER A 1 116 ? -17.328 3.912 20.719 1 70.56 116 SER A N 1
ATOM 903 C CA . SER A 1 116 ? -16.891 5.305 20.766 1 70.56 116 SER A CA 1
ATOM 904 C C . SER A 1 116 ? -15.508 5.473 20.156 1 70.56 116 SER A C 1
ATOM 906 O O . SER A 1 116 ? -14.672 6.191 20.703 1 70.56 116 SER A O 1
ATOM 908 N N . TRP A 1 117 ? -15.219 4.727 19.266 1 66.06 117 TRP A N 1
ATOM 909 C CA . TRP A 1 117 ? -13.977 4.898 18.516 1 66.06 117 TRP A CA 1
ATOM 910 C C . TRP A 1 117 ? -14.062 6.102 17.578 1 66.06 117 TRP A C 1
ATOM 912 O O . TRP A 1 117 ? -15.117 6.371 17 1 66.06 117 TRP A O 1
ATOM 922 N N . MET B 1 1 ? -3.16 22.688 -2.586 1 65.25 1 MET B N 1
ATOM 923 C CA . MET B 1 1 ? -3.115 21.312 -3.074 1 65.25 1 MET B CA 1
ATOM 924 C C . MET B 1 1 ? -1.741 20.984 -3.646 1 65.25 1 MET B C 1
ATOM 926 O O . MET B 1 1 ? -1.601 20.047 -4.434 1 65.25 1 MET B O 1
ATOM 930 N N . THR B 1 2 ? -0.834 21.797 -3.311 1 81.69 2 THR B N 1
ATOM 931 C CA . THR B 1 2 ? 0.5 21.672 -3.883 1 81.69 2 THR B CA 1
ATOM 932 C C . THR B 1 2 ? 1.23 20.469 -3.287 1 81.69 2 THR B C 1
ATOM 934 O O . THR B 1 2 ? 1.974 19.781 -3.986 1 81.69 2 THR B O 1
ATOM 937 N N . TRP B 1 3 ? 0.917 20.141 -2.129 1 86.81 3 TRP B N 1
ATOM 938 C CA . TRP B 1 3 ? 1.644 19.047 -1.49 1 86.81 3 TRP B CA 1
ATOM 939 C C . TRP B 1 3 ? 1.283 17.703 -2.127 1 86.81 3 TRP B C 1
ATOM 941 O O . TRP B 1 3 ? 2.125 16.812 -2.217 1 86.81 3 TRP B O 1
ATOM 951 N N . ILE B 1 4 ? 0.151 17.578 -2.627 1 89.56 4 ILE B N 1
ATOM 952 C CA . ILE B 1 4 ? -0.313 16.344 -3.24 1 89.56 4 ILE B CA 1
ATOM 953 C C . ILE B 1 4 ? 0.452 16.094 -4.535 1 89.56 4 ILE B C 1
ATOM 955 O O . ILE B 1 4 ? 0.814 14.953 -4.84 1 89.56 4 ILE B O 1
ATOM 959 N N . LEU B 1 5 ? 0.599 17.188 -5.223 1 90.12 5 LEU B N 1
ATOM 960 C CA . LEU B 1 5 ? 1.32 17.047 -6.484 1 90.12 5 LEU B CA 1
ATOM 961 C C . LEU B 1 5 ? 2.781 16.688 -6.238 1 90.12 5 LEU B C 1
ATOM 963 O O . LEU B 1 5 ? 3.367 15.914 -6.996 1 90.12 5 LEU B O 1
ATOM 967 N N . ARG B 1 6 ? 3.303 17.266 -5.188 1 90.38 6 ARG B N 1
ATOM 968 C CA . ARG B 1 6 ? 4.676 16.922 -4.824 1 90.38 6 ARG B CA 1
ATOM 969 C C . ARG B 1 6 ? 4.777 15.461 -4.402 1 90.38 6 ARG B C 1
ATOM 971 O O . ARG B 1 6 ? 5.711 14.758 -4.801 1 90.38 6 ARG B O 1
ATOM 978 N N . TRP B 1 7 ? 3.869 15.023 -3.68 1 93.56 7 TRP B N 1
ATOM 979 C CA . TRP B 1 7 ? 3.867 13.633 -3.24 1 93.56 7 TRP B CA 1
ATOM 980 C C . TRP B 1 7 ? 3.646 12.688 -4.422 1 93.56 7 TRP B C 1
ATOM 982 O O . TRP B 1 7 ? 4.301 11.648 -4.523 1 93.56 7 TRP B O 1
ATOM 992 N N . LEU B 1 8 ? 2.734 13.047 -5.312 1 94.06 8 LEU B N 1
ATOM 993 C CA . LEU B 1 8 ? 2.434 12.227 -6.477 1 94.06 8 LEU B CA 1
ATOM 994 C C . LEU B 1 8 ? 3.662 12.07 -7.371 1 94.06 8 LEU B C 1
ATOM 996 O O . LEU B 1 8 ? 3.9 11 -7.93 1 94.06 8 LEU B O 1
ATOM 1000 N N . ALA B 1 9 ? 4.395 13.141 -7.469 1 93.38 9 ALA B N 1
ATOM 1001 C CA . ALA B 1 9 ? 5.613 13.102 -8.273 1 93.38 9 ALA B CA 1
ATOM 1002 C C . ALA B 1 9 ? 6.656 12.18 -7.637 1 93.38 9 ALA B C 1
ATOM 1004 O O . ALA B 1 9 ? 7.309 11.398 -8.328 1 93.38 9 ALA B O 1
ATOM 1005 N N . ALA B 1 10 ? 6.832 12.258 -6.352 1 94 10 ALA B N 1
ATOM 1006 C CA . ALA B 1 10 ? 7.77 11.398 -5.637 1 94 10 ALA B CA 1
ATOM 1007 C C . ALA B 1 10 ? 7.344 9.938 -5.723 1 94 10 ALA B C 1
ATOM 1009 O O . ALA B 1 10 ? 8.18 9.047 -5.914 1 94 10 ALA B O 1
ATOM 1010 N N . PHE B 1 11 ? 6.082 9.727 -5.602 1 96.56 11 PHE B N 1
ATOM 1011 C CA . PHE B 1 11 ? 5.531 8.375 -5.688 1 96.56 11 PHE B CA 1
ATOM 1012 C C . PHE B 1 11 ? 5.738 7.793 -7.078 1 96.56 11 PHE B C 1
ATOM 1014 O O . PHE B 1 11 ? 6.141 6.633 -7.215 1 96.56 11 PHE B O 1
ATOM 1021 N N . ALA B 1 12 ? 5.449 8.602 -8.078 1 96.5 12 ALA B N 1
ATOM 1022 C CA . ALA B 1 12 ? 5.613 8.164 -9.461 1 96.5 12 ALA B CA 1
ATOM 1023 C C . ALA B 1 12 ? 7.07 7.82 -9.758 1 96.5 12 ALA B C 1
ATOM 1025 O O . ALA B 1 12 ? 7.355 6.82 -10.414 1 96.5 12 ALA B O 1
ATOM 1026 N N . LEU B 1 13 ? 7.953 8.641 -9.273 1 96.06 13 LEU B N 1
ATOM 1027 C CA . LEU B 1 13 ? 9.375 8.383 -9.477 1 96.06 13 LEU B CA 1
ATOM 1028 C C . LEU B 1 13 ? 9.789 7.074 -8.82 1 96.06 13 LEU B C 1
ATOM 1030 O O . LEU B 1 13 ? 10.469 6.25 -9.438 1 96.06 13 LEU B O 1
ATOM 1034 N N . THR B 1 14 ? 9.398 6.906 -7.535 1 97.69 14 THR B N 1
ATOM 1035 C CA . THR B 1 14 ? 9.711 5.684 -6.809 1 97.69 14 THR B CA 1
ATOM 1036 C C . THR B 1 14 ? 9.148 4.461 -7.527 1 97.69 14 THR B C 1
ATOM 1038 O O . THR B 1 14 ? 9.852 3.463 -7.707 1 97.69 14 THR B O 1
ATOM 1041 N N . GLN B 1 15 ? 7.914 4.57 -7.98 1 97.94 15 GLN B N 1
ATOM 1042 C CA . GLN B 1 15 ? 7.277 3.461 -8.68 1 97.94 15 GLN B CA 1
ATOM 1043 C C . GLN B 1 15 ? 8.023 3.123 -9.969 1 97.94 15 GLN B C 1
ATOM 1045 O O . GLN B 1 15 ? 8.305 1.954 -10.242 1 97.94 15 GLN B O 1
ATOM 1050 N N . CYS B 1 16 ? 8.305 4.152 -10.719 1 97.12 16 CYS B N 1
ATOM 1051 C CA . CYS B 1 16 ? 8.977 3.938 -11.992 1 97.12 16 CYS B CA 1
ATOM 1052 C C . CYS B 1 16 ? 10.32 3.236 -11.797 1 97.12 16 CYS B C 1
ATOM 1054 O O . CYS B 1 16 ? 10.617 2.254 -12.477 1 97.12 16 CYS B O 1
ATOM 1056 N N . VAL B 1 17 ? 11.07 3.639 -10.852 1 98.06 17 VAL B N 1
ATOM 1057 C CA . VAL B 1 17 ? 12.414 3.115 -10.633 1 98.06 17 VAL B CA 1
ATOM 1058 C C . VAL B 1 17 ? 12.336 1.723 -10.008 1 98.06 17 VAL B C 1
ATOM 1060 O O . VAL B 1 17 ? 12.945 0.776 -10.516 1 98.06 17 VAL B O 1
ATOM 1063 N N . GLU B 1 18 ? 11.609 1.631 -8.984 1 98.75 18 GLU B N 1
ATOM 1064 C CA . GLU B 1 18 ? 11.609 0.386 -8.219 1 98.75 18 GLU B CA 1
ATOM 1065 C C . GLU B 1 18 ? 10.883 -0.723 -8.969 1 98.75 18 GLU B C 1
ATOM 1067 O O . GLU B 1 18 ? 11.289 -1.886 -8.922 1 98.75 18 GLU B O 1
ATOM 1072 N N . MET B 1 19 ? 9.797 -0.414 -9.609 1 98.5 19 MET B N 1
ATOM 1073 C CA . MET B 1 19 ? 9.117 -1.447 -10.383 1 98.5 19 MET B CA 1
ATOM 1074 C C . MET B 1 19 ? 10.031 -2.018 -11.461 1 98.5 19 MET B C 1
ATOM 1076 O O . MET B 1 19 ? 9.992 -3.217 -11.742 1 98.5 19 MET B O 1
ATOM 1080 N N . GLY B 1 20 ? 10.812 -1.162 -12.125 1 98.06 20 GLY B N 1
ATOM 1081 C CA . GLY B 1 20 ? 11.766 -1.636 -13.117 1 98.06 20 GLY B CA 1
ATOM 1082 C C . GLY B 1 20 ? 12.703 -2.699 -12.586 1 98.06 20 GLY B C 1
ATOM 1083 O O . GLY B 1 20 ? 13.07 -3.631 -13.312 1 98.06 20 GLY B O 1
ATOM 1084 N N . VAL B 1 21 ? 13.031 -2.607 -11.359 1 98.56 21 VAL B N 1
ATOM 1085 C CA . VAL B 1 21 ? 13.93 -3.562 -10.719 1 98.56 21 VAL B CA 1
ATOM 1086 C C . VAL B 1 21 ? 13.148 -4.809 -10.297 1 98.56 21 VAL B C 1
ATOM 1088 O O . VAL B 1 21 ? 13.555 -5.934 -10.602 1 98.56 21 VAL B O 1
ATOM 1091 N N . TYR B 1 22 ? 11.992 -4.637 -9.695 1 98.56 22 TYR B N 1
ATOM 1092 C CA . TYR B 1 22 ? 11.266 -5.73 -9.055 1 98.56 22 TYR B CA 1
ATOM 1093 C C . TYR B 1 22 ? 10.656 -6.664 -10.094 1 98.56 22 TYR B C 1
ATOM 1095 O O . TYR B 1 22 ? 10.523 -7.867 -9.852 1 98.56 22 TYR B O 1
ATOM 1103 N N . VAL B 1 23 ? 10.305 -6.133 -11.234 1 97.81 23 VAL B N 1
ATOM 1104 C CA . VAL B 1 23 ? 9.703 -6.973 -12.273 1 97.81 23 VAL B CA 1
ATOM 1105 C C . VAL B 1 23 ? 10.703 -8.023 -12.734 1 97.81 23 VAL B C 1
ATOM 1107 O O . VAL B 1 23 ? 10.32 -9.102 -13.18 1 97.81 23 VAL B O 1
ATOM 1110 N N . GLN B 1 24 ? 11.969 -7.73 -12.547 1 96.5 24 GLN B N 1
ATOM 1111 C CA . GLN B 1 24 ? 13.031 -8.633 -12.992 1 96.5 24 GLN B CA 1
ATOM 1112 C C . GLN B 1 24 ? 13.453 -9.578 -11.875 1 96.5 24 GLN B C 1
ATOM 1114 O O . GLN B 1 24 ? 14.242 -10.5 -12.102 1 96.5 24 GLN B O 1
ATOM 1119 N N . ALA B 1 25 ? 12.953 -9.453 -10.773 1 96.75 25 ALA B N 1
ATOM 1120 C CA . ALA B 1 25 ? 13.469 -10.117 -9.578 1 96.75 25 ALA B CA 1
ATOM 1121 C C . ALA B 1 25 ? 12.984 -11.562 -9.5 1 96.75 25 ALA B C 1
ATOM 1123 O O . ALA B 1 25 ? 13.453 -12.344 -8.664 1 96.75 25 ALA B O 1
ATOM 1124 N N . HIS B 1 26 ? 12.117 -11.969 -10.406 1 94.88 26 HIS B N 1
ATOM 1125 C CA . HIS B 1 26 ? 11.492 -13.281 -10.297 1 94.88 26 HIS B CA 1
ATOM 1126 C C . HIS B 1 26 ? 12.305 -14.336 -11.039 1 94.88 26 HIS B C 1
ATOM 1128 O O . HIS B 1 26 ? 12.57 -14.195 -12.234 1 94.88 26 HIS B O 1
ATOM 1134 N N . ASP B 1 27 ? 12.625 -15.367 -10.297 1 87.19 27 ASP B N 1
ATOM 1135 C CA . ASP B 1 27 ? 13.391 -16.469 -10.883 1 87.19 27 ASP B CA 1
ATOM 1136 C C . ASP B 1 27 ? 12.461 -17.469 -11.586 1 87.19 27 ASP B C 1
ATOM 1138 O O . ASP B 1 27 ? 12.836 -18.047 -12.602 1 87.19 27 ASP B O 1
ATOM 1142 N N . ALA B 1 28 ? 11.375 -17.719 -10.984 1 83.94 28 ALA B N 1
ATOM 1143 C CA . ALA B 1 28 ? 10.406 -18.641 -11.562 1 83.94 28 ALA B CA 1
ATOM 1144 C C . ALA B 1 28 ? 9.461 -17.922 -12.523 1 83.94 28 ALA B C 1
ATOM 1146 O O . ALA B 1 28 ? 9.18 -16.734 -12.344 1 83.94 28 ALA B O 1
ATOM 1147 N N . PRO B 1 29 ? 9.102 -18.672 -13.492 1 89.94 29 PRO B N 1
ATOM 1148 C CA . PRO B 1 29 ? 8.164 -18.047 -14.438 1 89.94 29 PRO B CA 1
ATOM 1149 C C . PRO B 1 29 ? 6.859 -17.625 -13.773 1 89.94 29 PRO B C 1
ATOM 1151 O O . PRO B 1 29 ? 6.273 -18.375 -13 1 89.94 29 PRO B O 1
ATOM 1154 N N . ARG B 1 30 ? 6.52 -16.422 -13.938 1 93.81 30 ARG B N 1
ATOM 1155 C CA . ARG B 1 30 ? 5.277 -15.789 -13.492 1 93.81 30 ARG B CA 1
ATOM 1156 C C . ARG B 1 30 ? 4.711 -14.875 -14.57 1 93.81 30 ARG B C 1
ATOM 1158 O O . ARG B 1 30 ? 5.461 -14.172 -15.258 1 93.81 30 ARG B O 1
ATOM 1165 N N . PRO B 1 31 ? 3.391 -14.969 -14.688 1 95.5 31 PRO B N 1
ATOM 1166 C CA . PRO B 1 31 ? 2.805 -14.039 -15.664 1 95.5 31 PRO B CA 1
ATOM 1167 C C . PRO B 1 31 ? 3.203 -12.594 -15.406 1 95.5 31 PRO B C 1
ATOM 1169 O O . PRO B 1 31 ? 3.332 -12.172 -14.258 1 95.5 31 PRO B O 1
ATOM 1172 N N . LEU B 1 32 ? 3.371 -11.867 -16.484 1 96.56 32 LEU B N 1
ATOM 1173 C CA . LEU B 1 32 ? 3.807 -10.477 -16.391 1 96.56 32 LEU B CA 1
ATOM 1174 C C . LEU B 1 32 ? 2.85 -9.664 -15.531 1 96.56 32 LEU B C 1
ATOM 1176 O O . LEU B 1 32 ? 3.283 -8.805 -14.758 1 96.56 32 LEU B O 1
ATOM 1180 N N . ARG B 1 33 ? 1.58 -9.883 -15.625 1 97.06 33 ARG B N 1
ATOM 1181 C CA . ARG B 1 33 ? 0.599 -9.125 -14.852 1 97.06 33 ARG B CA 1
ATOM 1182 C C . ARG B 1 33 ? 0.818 -9.312 -13.352 1 97.06 33 ARG B C 1
ATOM 1184 O O . ARG B 1 33 ? 0.649 -8.375 -12.578 1 97.06 33 ARG B O 1
ATOM 1191 N N . GLU B 1 34 ? 1.188 -10.453 -12.945 1 97.69 34 GLU B N 1
ATOM 1192 C CA . GLU B 1 34 ? 1.461 -10.695 -11.531 1 97.69 34 GLU B CA 1
ATOM 1193 C C . GLU B 1 34 ? 2.756 -10.023 -11.094 1 97.69 34 GLU B C 1
ATOM 1195 O O . GLU B 1 34 ? 2.822 -9.438 -10.016 1 97.69 34 GLU B O 1
ATOM 1200 N N . ARG B 1 35 ? 3.729 -10.117 -11.945 1 98.25 35 ARG B N 1
ATOM 1201 C CA . ARG B 1 35 ? 5.012 -9.5 -11.625 1 98.25 35 ARG B CA 1
ATOM 1202 C C . ARG B 1 35 ? 4.867 -7.988 -11.461 1 98.25 35 ARG B C 1
ATOM 1204 O O . ARG B 1 35 ? 5.441 -7.398 -10.539 1 98.25 35 ARG B O 1
ATOM 1211 N N . VAL B 1 36 ? 4.082 -7.41 -12.289 1 98.12 36 VAL B N 1
ATOM 1212 C CA . VAL B 1 36 ? 3.855 -5.969 -12.25 1 98.12 36 VAL B CA 1
ATOM 1213 C C . VAL B 1 36 ? 3.059 -5.605 -10.992 1 98.12 36 VAL B C 1
ATOM 1215 O O . VAL B 1 36 ? 3.365 -4.617 -10.32 1 98.12 36 VAL B O 1
ATOM 1218 N N . ALA B 1 37 ? 2.096 -6.406 -10.703 1 98.5 37 ALA B N 1
ATOM 1219 C CA . ALA B 1 37 ? 1.283 -6.156 -9.516 1 98.5 37 ALA B CA 1
ATOM 1220 C C . ALA B 1 37 ? 2.121 -6.266 -8.242 1 98.5 37 ALA B C 1
ATOM 1222 O O . ALA B 1 37 ? 1.996 -5.438 -7.336 1 98.5 37 ALA B O 1
ATOM 1223 N N . ILE B 1 38 ? 2.918 -7.258 -8.18 1 98.56 38 ILE B N 1
ATOM 1224 C CA . ILE B 1 38 ? 3.795 -7.453 -7.035 1 98.56 38 ILE B CA 1
ATOM 1225 C C . ILE B 1 38 ? 4.77 -6.285 -6.922 1 98.56 38 ILE B C 1
ATOM 1227 O O . ILE B 1 38 ? 4.965 -5.734 -5.836 1 98.56 38 ILE B O 1
ATOM 1231 N N . ALA B 1 39 ? 5.336 -5.934 -8.039 1 98.69 39 ALA B N 1
ATOM 1232 C CA . ALA B 1 39 ? 6.277 -4.82 -8.078 1 98.69 39 ALA B CA 1
ATOM 1233 C C . ALA B 1 39 ? 5.617 -3.527 -7.605 1 98.69 39 ALA B C 1
ATOM 1235 O O . ALA B 1 39 ? 6.18 -2.797 -6.785 1 98.69 39 ALA B O 1
ATOM 1236 N N . PHE B 1 40 ? 4.465 -3.229 -8.078 1 98.75 40 PHE B N 1
ATOM 1237 C CA . PHE B 1 40 ? 3.727 -2.031 -7.695 1 98.75 40 PHE B CA 1
ATOM 1238 C C . PHE B 1 40 ? 3.422 -2.037 -6.199 1 98.75 40 PHE B C 1
ATOM 1240 O O . PHE B 1 40 ? 3.527 -1.005 -5.535 1 98.75 40 PHE B O 1
ATOM 1247 N N . ALA B 1 41 ? 3.037 -3.197 -5.703 1 98.69 41 ALA B N 1
ATOM 1248 C CA . ALA B 1 41 ? 2.611 -3.311 -4.312 1 98.69 41 ALA B CA 1
ATOM 1249 C C . ALA B 1 41 ? 3.771 -3.041 -3.359 1 98.69 41 ALA B C 1
ATOM 1251 O O . ALA B 1 41 ? 3.576 -2.496 -2.27 1 98.69 41 ALA B O 1
ATOM 1252 N N . CYS B 1 42 ? 4.953 -3.385 -3.703 1 98.19 42 CYS B N 1
ATOM 1253 C CA . CYS B 1 42 ? 6.105 -3.162 -2.838 1 98.19 42 CYS B CA 1
ATOM 1254 C C . CYS B 1 42 ? 6.184 -1.703 -2.4 1 98.19 42 CYS B C 1
ATOM 1256 O O . CYS B 1 42 ? 5.945 -1.388 -1.233 1 98.19 42 CYS B O 1
ATOM 1258 N N . SER B 1 43 ? 6.355 -0.867 -3.32 1 97.25 43 SER B N 1
ATOM 1259 C CA . SER B 1 43 ? 6.457 0.545 -2.967 1 97.25 43 SER B CA 1
ATOM 1260 C C . SER B 1 43 ? 5.078 1.159 -2.744 1 97.25 43 SER B C 1
ATOM 1262 O O . SER B 1 43 ? 4.945 2.158 -2.031 1 97.25 43 SER B O 1
ATOM 1264 N N . GLY B 1 44 ? 4.035 0.528 -3.357 1 97.88 44 GLY B N 1
ATOM 1265 C CA . GLY B 1 44 ? 2.68 0.993 -3.109 1 97.88 44 GLY B CA 1
ATOM 1266 C C . GLY B 1 44 ? 2.279 0.912 -1.647 1 97.88 44 GLY B C 1
ATOM 1267 O O . GLY B 1 44 ? 1.493 1.73 -1.167 1 97.88 44 GLY B O 1
ATOM 1268 N N . ILE B 1 45 ? 2.812 -0.03 -0.951 1 97.88 45 ILE B N 1
ATOM 1269 C CA . ILE B 1 45 ? 2.549 -0.228 0.47 1 97.88 45 ILE B CA 1
ATOM 1270 C C . ILE B 1 45 ? 3.443 0.695 1.295 1 97.88 45 ILE B C 1
ATOM 1272 O O . ILE B 1 45 ? 2.961 1.411 2.176 1 97.88 45 ILE B O 1
ATOM 1276 N N . THR B 1 46 ? 4.668 0.748 0.984 1 98.25 46 THR B N 1
ATOM 1277 C CA . THR B 1 46 ? 5.633 1.343 1.902 1 98.25 46 THR B CA 1
ATOM 1278 C C . THR B 1 46 ? 5.703 2.854 1.706 1 98.25 46 THR B C 1
ATOM 1280 O O . THR B 1 46 ? 5.902 3.602 2.666 1 98.25 46 THR B O 1
ATOM 1283 N N . HIS B 1 47 ? 5.531 3.338 0.489 1 98.19 47 HIS B N 1
ATOM 1284 C CA . HIS B 1 47 ? 5.777 4.742 0.182 1 98.19 47 HIS B CA 1
ATOM 1285 C C . HIS B 1 47 ? 4.809 5.648 0.933 1 98.19 47 HIS B C 1
ATOM 1287 O O . HIS B 1 47 ? 5.23 6.578 1.624 1 98.19 47 HIS B O 1
ATOM 1293 N N . PRO B 1 48 ? 3.535 5.414 0.901 1 97.44 48 PRO B N 1
ATOM 1294 C CA . PRO B 1 48 ? 2.645 6.266 1.693 1 97.44 48 PRO B CA 1
ATOM 1295 C C . PRO B 1 48 ? 2.904 6.156 3.195 1 97.44 48 PRO B C 1
ATOM 1297 O O 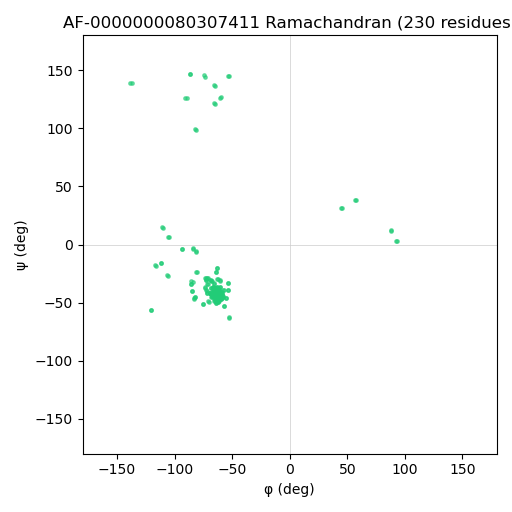. PRO B 1 48 ? 2.771 7.145 3.922 1 97.44 48 PRO B O 1
ATOM 1300 N N . LEU B 1 49 ? 3.244 4.949 3.674 1 97.06 49 LEU B N 1
ATOM 1301 C CA . LEU B 1 49 ? 3.525 4.773 5.094 1 97.06 49 LEU B CA 1
ATOM 1302 C C . LEU B 1 49 ? 4.738 5.594 5.516 1 97.06 49 LEU B C 1
ATOM 1304 O O . LEU B 1 49 ? 4.754 6.176 6.602 1 97.06 49 LEU B O 1
ATOM 1308 N N . VAL B 1 50 ? 5.664 5.617 4.668 1 96.75 50 VAL B N 1
ATOM 1309 C CA . VAL B 1 50 ? 6.859 6.391 4.973 1 96.75 50 VAL B CA 1
ATOM 1310 C C . VAL B 1 50 ? 6.508 7.879 5.039 1 96.75 50 VAL B C 1
ATOM 1312 O O . VAL B 1 50 ? 6.852 8.562 6.008 1 96.75 50 VAL B O 1
ATOM 1315 N N . TRP B 1 51 ? 5.797 8.391 4.062 1 95.38 51 TRP B N 1
ATOM 1316 C CA . TRP B 1 51 ? 5.539 9.812 3.908 1 95.38 51 TRP B CA 1
ATOM 1317 C C . TRP B 1 51 ? 4.562 10.312 4.969 1 95.38 51 TRP B C 1
ATOM 1319 O O . TRP B 1 51 ? 4.715 11.414 5.496 1 95.38 51 TRP B O 1
ATOM 1329 N N . PHE B 1 52 ? 3.648 9.477 5.34 1 94.75 52 PHE B N 1
ATOM 1330 C CA . PHE B 1 52 ? 2.547 10.031 6.113 1 94.75 52 PHE B CA 1
ATOM 1331 C C . PHE B 1 52 ? 2.58 9.523 7.551 1 94.75 52 PHE B C 1
ATOM 1333 O O . PHE B 1 52 ? 1.911 10.07 8.422 1 94.75 52 PHE B O 1
ATOM 1340 N N . VAL B 1 53 ? 3.326 8.484 7.797 1 95.44 53 VAL B N 1
ATOM 1341 C CA . VAL B 1 53 ? 3.338 7.918 9.141 1 95.44 53 VAL B CA 1
ATOM 1342 C C . VAL B 1 53 ? 4.758 7.949 9.703 1 95.44 53 VAL B C 1
ATOM 1344 O O . VAL B 1 53 ? 5.023 8.641 10.688 1 95.44 53 VAL B O 1
ATOM 1347 N N . VAL B 1 54 ? 5.676 7.359 9.016 1 96.19 54 VAL B N 1
ATOM 1348 C CA . VAL B 1 54 ? 7.008 7.125 9.562 1 96.19 54 VAL B CA 1
ATOM 1349 C C . VAL B 1 54 ? 7.734 8.453 9.75 1 96.19 54 VAL B C 1
ATOM 1351 O O . VAL B 1 54 ? 8.344 8.703 10.789 1 96.19 54 VAL B O 1
ATOM 1354 N N . LEU B 1 55 ? 7.629 9.344 8.781 1 93.31 55 LEU B N 1
ATOM 1355 C CA . LEU B 1 55 ? 8.32 10.625 8.867 1 93.31 55 LEU B CA 1
ATOM 1356 C C . LEU B 1 55 ? 7.754 11.469 10.008 1 93.31 55 LEU B C 1
ATOM 1358 O O . LEU B 1 55 ? 8.492 12.188 10.688 1 93.31 55 LEU B O 1
ATOM 1362 N N . ASP B 1 56 ? 6.496 11.375 10.18 1 91.69 56 ASP B N 1
ATOM 1363 C CA . ASP B 1 56 ? 5.879 12.078 11.305 1 91.69 56 ASP B CA 1
ATOM 1364 C C . ASP B 1 56 ? 6.355 11.508 12.633 1 91.69 56 ASP B C 1
ATOM 1366 O O . ASP B 1 56 ? 6.668 12.258 13.562 1 91.69 56 ASP B O 1
ATOM 1370 N N . VAL B 1 57 ? 6.406 10.234 12.727 1 93.25 57 VAL B N 1
ATOM 1371 C CA . VAL B 1 57 ? 6.867 9.562 13.938 1 93.25 57 VAL B CA 1
ATOM 1372 C C . VAL B 1 57 ? 8.32 9.945 14.219 1 93.25 57 VAL B C 1
ATOM 1374 O O . VAL B 1 57 ? 8.688 10.227 15.359 1 93.25 57 VAL B O 1
ATOM 1377 N N . LEU B 1 58 ? 9.117 9.992 13.227 1 94.25 58 LEU B N 1
ATOM 1378 C CA . LEU B 1 58 ? 10.523 10.344 13.383 1 94.25 58 LEU B CA 1
ATOM 1379 C C . LEU B 1 58 ? 10.672 11.797 13.828 1 94.25 58 LEU B C 1
ATOM 1381 O O . LEU B 1 58 ? 11.531 12.109 14.656 1 94.25 58 LEU B O 1
ATOM 1385 N N . GLY B 1 59 ? 9.859 12.68 13.266 1 91.5 59 GLY B N 1
ATOM 1386 C CA . GLY B 1 59 ? 9.844 14.055 13.727 1 91.5 59 GLY B CA 1
ATOM 1387 C C . GLY B 1 59 ? 9.5 14.195 15.195 1 91.5 59 GLY B C 1
ATOM 1388 O O . GLY B 1 59 ? 10.148 14.945 15.922 1 91.5 59 GLY B O 1
ATOM 1389 N N . GLU B 1 60 ? 8.602 13.477 15.625 1 91.69 60 GLU B N 1
ATOM 1390 C CA . GLU B 1 60 ? 8.188 13.5 17.031 1 91.69 60 GLU B CA 1
ATOM 1391 C C . GLU B 1 60 ? 9.273 12.945 17.938 1 91.69 60 GLU B C 1
ATOM 1393 O O . GLU B 1 60 ? 9.414 13.367 19.094 1 91.69 60 GLU B O 1
ATOM 1398 N N . LEU B 1 61 ? 10.023 12.008 17.406 1 92.94 61 LEU B N 1
ATOM 1399 C CA . LEU B 1 61 ? 11.102 11.383 18.172 1 92.94 61 LEU B CA 1
ATOM 1400 C C . LEU B 1 61 ? 12.367 12.227 18.109 1 92.94 61 LEU B C 1
ATOM 1402 O O . LEU B 1 61 ? 13.391 11.852 18.688 1 92.94 61 LEU B O 1
ATOM 1406 N N . GLY B 1 62 ? 12.344 13.352 17.344 1 92.81 62 GLY B N 1
ATOM 1407 C CA . GLY B 1 62 ? 13.453 14.289 17.312 1 92.81 62 GLY B CA 1
ATOM 1408 C C . GLY B 1 62 ? 14.445 14.008 16.203 1 92.81 62 GLY B C 1
ATOM 1409 O O . GLY B 1 62 ? 15.5 14.641 16.125 1 92.81 62 GLY B O 1
ATOM 1410 N N . VAL B 1 63 ? 14.164 13.016 15.391 1 92.44 63 VAL B N 1
ATOM 1411 C CA . VAL B 1 63 ? 15.023 12.734 14.242 1 92.44 63 VAL B CA 1
ATOM 1412 C C . VAL B 1 63 ? 14.656 13.664 13.086 1 92.44 63 VAL B C 1
ATOM 1414 O O . VAL B 1 63 ? 13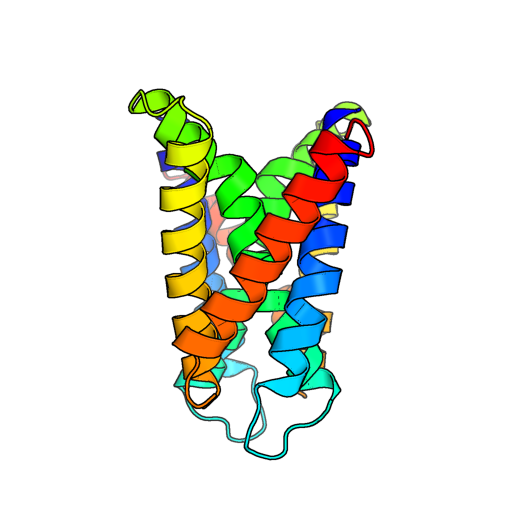.758 13.367 12.297 1 92.44 63 VAL B O 1
ATOM 1417 N N . ARG B 1 64 ? 15.453 14.695 12.977 1 89.69 64 ARG B N 1
ATOM 1418 C CA . ARG B 1 64 ? 15.078 15.727 12.016 1 89.69 64 ARG B CA 1
ATOM 1419 C C . ARG B 1 64 ? 16.109 15.844 10.906 1 89.69 64 ARG B C 1
ATOM 1421 O O . ARG B 1 64 ? 15.82 16.359 9.828 1 89.69 64 ARG B O 1
ATOM 1428 N N . ALA B 1 65 ? 17.266 15.312 11.219 1 92.19 65 ALA B N 1
ATOM 1429 C CA . ALA B 1 65 ? 18.312 15.383 10.203 1 92.19 65 ALA B CA 1
ATOM 1430 C C . ALA B 1 65 ? 17.938 14.562 8.969 1 92.19 65 ALA B C 1
ATOM 1432 O O . ALA B 1 65 ? 17.453 13.43 9.094 1 92.19 65 ALA B O 1
ATOM 1433 N N . TYR B 1 66 ? 18.125 15 7.805 1 86.25 66 TYR B N 1
ATOM 1434 C CA . TYR B 1 66 ? 17.734 14.406 6.531 1 86.25 66 TYR B CA 1
ATOM 1435 C C . TYR B 1 66 ? 18.312 13 6.387 1 86.25 66 TYR B C 1
ATOM 1437 O O . TYR B 1 66 ? 17.562 12.047 6.133 1 86.25 66 TYR B O 1
ATOM 1445 N N . TRP B 1 67 ? 19.594 12.875 6.57 1 89.62 67 TRP B N 1
ATOM 1446 C CA . TRP B 1 67 ? 20.25 11.594 6.34 1 89.62 67 TRP B CA 1
ATOM 1447 C C . TRP B 1 67 ? 19.844 10.578 7.398 1 89.62 67 TRP B C 1
ATOM 1449 O O . TRP B 1 67 ? 19.828 9.367 7.137 1 89.62 67 TRP B O 1
ATOM 1459 N N . GLY B 1 68 ? 19.547 11.055 8.594 1 92.56 68 GLY B N 1
ATOM 1460 C CA . GLY B 1 68 ? 18.984 10.164 9.586 1 92.56 68 GLY B CA 1
ATOM 1461 C C . GLY B 1 68 ? 17.609 9.625 9.188 1 92.56 68 GLY B C 1
ATOM 1462 O O . GLY B 1 68 ? 17.344 8.43 9.336 1 92.56 68 GLY B O 1
ATOM 1463 N N . GLN B 1 69 ? 16.781 10.508 8.656 1 93.56 69 GLN B N 1
ATOM 1464 C CA . GLN B 1 69 ? 15.461 10.102 8.195 1 93.56 69 GLN B CA 1
ATOM 1465 C C . GLN B 1 69 ? 15.562 9.133 7.016 1 93.56 69 GLN B C 1
ATOM 1467 O O . GLN B 1 69 ? 14.867 8.117 6.98 1 93.56 69 GLN B O 1
ATOM 1472 N N . VAL B 1 70 ? 16.438 9.414 6.129 1 91.94 70 VAL B N 1
ATOM 1473 C CA . VAL B 1 70 ? 16.625 8.57 4.957 1 91.94 70 VAL B CA 1
ATOM 1474 C C . VAL B 1 70 ? 17.109 7.184 5.383 1 91.94 70 VAL B C 1
ATOM 1476 O O . VAL B 1 70 ? 16.578 6.168 4.926 1 91.94 70 VAL B O 1
ATOM 1479 N N . ALA B 1 71 ? 18.062 7.156 6.25 1 94.88 71 ALA B N 1
ATOM 1480 C CA . ALA B 1 71 ? 18.641 5.887 6.68 1 94.88 71 ALA B CA 1
ATOM 1481 C C . ALA B 1 71 ? 17.594 5.008 7.355 1 94.88 71 ALA B C 1
ATOM 1483 O O . ALA B 1 71 ? 17.484 3.816 7.059 1 94.88 71 ALA B O 1
ATOM 1484 N N . ILE B 1 72 ? 16.844 5.551 8.203 1 96.5 72 ILE B N 1
ATOM 1485 C CA . ILE B 1 72 ? 15.852 4.785 8.953 1 96.5 72 ILE B CA 1
ATOM 1486 C C . ILE B 1 72 ? 14.711 4.363 8.023 1 96.5 72 ILE B C 1
ATOM 1488 O O . ILE B 1 72 ? 14.32 3.193 8.008 1 96.5 72 ILE B O 1
ATOM 1492 N N . THR B 1 73 ? 14.188 5.301 7.262 1 96.94 73 THR B N 1
ATOM 1493 C CA . THR B 1 73 ? 13.062 4.988 6.387 1 96.94 73 THR B CA 1
ATOM 1494 C C . THR B 1 73 ? 13.469 3.973 5.324 1 96.94 73 THR B C 1
ATOM 1496 O O . THR B 1 73 ? 12.758 2.988 5.098 1 96.94 73 THR B O 1
ATOM 1499 N N . GLU B 1 74 ? 14.625 4.164 4.715 1 96.75 74 GLU B N 1
ATOM 1500 C CA . GLU B 1 74 ? 15.07 3.229 3.686 1 96.75 74 GLU B CA 1
ATOM 1501 C C . GLU B 1 74 ? 15.359 1.852 4.273 1 96.75 74 GLU B C 1
ATOM 1503 O O . GLU B 1 74 ? 15.102 0.83 3.635 1 96.75 74 GLU B O 1
ATOM 1508 N N . GLY B 1 75 ? 15.992 1.863 5.414 1 97.94 75 GLY B N 1
ATOM 1509 C CA . GLY B 1 75 ? 16.203 0.588 6.082 1 97.94 75 GLY B CA 1
ATOM 1510 C C . GLY B 1 75 ? 14.906 -0.179 6.316 1 97.94 75 GLY B C 1
ATOM 1511 O O . GLY B 1 75 ? 14.828 -1.372 6.016 1 97.94 75 GLY B O 1
ATOM 1512 N N . LEU B 1 76 ? 13.891 0.511 6.801 1 98 76 LEU B N 1
ATOM 1513 C CA . LEU B 1 76 ? 12.594 -0.099 7.051 1 98 76 LEU B CA 1
ATOM 1514 C C . LEU B 1 76 ? 11.938 -0.536 5.746 1 98 76 LEU B C 1
ATOM 1516 O O . LEU B 1 76 ? 11.391 -1.639 5.656 1 98 76 LEU B O 1
ATOM 1520 N N . VAL B 1 77 ? 12.008 0.278 4.754 1 98.62 77 VAL B N 1
ATOM 1521 C CA . VAL B 1 77 ? 11.391 -0.002 3.461 1 98.62 77 VAL B CA 1
ATOM 1522 C C . VAL B 1 77 ? 12.031 -1.239 2.838 1 98.62 77 VAL B C 1
ATOM 1524 O O . VAL B 1 77 ? 11.336 -2.127 2.344 1 98.62 77 VAL B O 1
ATOM 1527 N N . VAL B 1 78 ? 13.336 -1.296 2.893 1 98.75 78 VAL B N 1
ATOM 1528 C CA . VAL B 1 78 ? 14.07 -2.422 2.32 1 98.75 78 VAL B CA 1
ATOM 1529 C C . VAL B 1 78 ? 13.625 -3.719 2.996 1 98.75 78 VAL B C 1
ATOM 1531 O O . VAL B 1 78 ? 13.375 -4.723 2.322 1 98.75 78 VAL B O 1
ATOM 1534 N N . LEU B 1 79 ? 13.484 -3.674 4.258 1 98.69 79 LEU B N 1
ATOM 1535 C CA . LEU B 1 79 ? 13.109 -4.871 5.004 1 98.69 79 LEU B CA 1
ATOM 1536 C C . LEU B 1 79 ? 11.688 -5.301 4.668 1 98.69 79 LEU B C 1
ATOM 1538 O O . LEU B 1 79 ? 11.43 -6.484 4.438 1 98.69 79 LEU B O 1
ATOM 1542 N N . VAL B 1 80 ? 10.773 -4.398 4.629 1 98.62 80 VAL B N 1
ATOM 1543 C CA . VAL B 1 80 ? 9.375 -4.707 4.375 1 98.62 80 VAL B CA 1
ATOM 1544 C C . VAL B 1 80 ? 9.203 -5.199 2.938 1 98.62 80 VAL B C 1
ATOM 1546 O O . VAL B 1 80 ? 8.516 -6.195 2.691 1 98.62 80 VAL B O 1
ATOM 1549 N N . GLU B 1 81 ? 9.828 -4.527 2.018 1 98.81 81 GLU B N 1
ATOM 1550 C CA . GLU B 1 81 ? 9.695 -4.914 0.617 1 98.81 81 GLU B CA 1
ATOM 1551 C C . GLU B 1 81 ? 10.367 -6.258 0.35 1 98.81 81 GLU B C 1
ATOM 1553 O O . GLU B 1 81 ? 9.852 -7.074 -0.413 1 98.81 81 GLU B O 1
ATOM 1558 N N . ALA B 1 82 ? 11.516 -6.504 1.013 1 98.81 82 ALA B N 1
ATOM 1559 C CA . ALA B 1 82 ? 12.156 -7.812 0.893 1 98.81 82 ALA B CA 1
ATOM 1560 C C . ALA B 1 82 ? 11.25 -8.914 1.427 1 98.81 82 ALA B C 1
ATOM 1562 O O . ALA B 1 82 ? 11.125 -9.977 0.812 1 98.81 82 ALA B O 1
ATOM 1563 N N . ALA B 1 83 ? 10.641 -8.68 2.543 1 98.69 83 ALA B N 1
ATOM 1564 C CA . ALA B 1 83 ? 9.734 -9.664 3.135 1 98.69 83 ALA B CA 1
ATOM 1565 C C . ALA B 1 83 ? 8.539 -9.93 2.217 1 98.69 83 ALA B C 1
ATOM 1567 O O . ALA B 1 83 ? 8.133 -11.078 2.047 1 98.69 83 ALA B O 1
ATOM 1568 N N . PHE B 1 84 ? 8.055 -8.906 1.621 1 98.75 84 PHE B N 1
ATOM 1569 C CA . PHE B 1 84 ? 6.93 -9.039 0.703 1 98.75 84 PHE B CA 1
ATOM 1570 C C . PHE B 1 84 ? 7.324 -9.867 -0.516 1 98.75 84 PHE B C 1
ATOM 1572 O O . PHE B 1 84 ? 6.613 -10.797 -0.899 1 98.75 84 PHE B O 1
ATOM 1579 N N . LEU B 1 85 ? 8.43 -9.562 -1.078 1 98.5 85 LEU B N 1
ATOM 1580 C CA . LEU B 1 85 ? 8.93 -10.297 -2.232 1 98.5 85 LEU B CA 1
ATOM 1581 C C . LEU B 1 85 ? 9.188 -11.758 -1.879 1 98.5 85 LEU B C 1
ATOM 1583 O O . LEU B 1 85 ? 8.938 -12.648 -2.691 1 98.5 85 LEU B O 1
ATOM 1587 N N . ALA B 1 86 ? 9.688 -11.977 -0.69 1 98 86 ALA B N 1
ATOM 1588 C CA . ALA B 1 86 ? 9.992 -13.336 -0.251 1 98 86 ALA B CA 1
ATOM 1589 C C . ALA B 1 86 ? 8.727 -14.188 -0.194 1 98 86 ALA B C 1
ATOM 1591 O O . ALA B 1 86 ? 8.781 -15.398 -0.41 1 98 86 ALA B O 1
ATOM 1592 N N . CYS B 1 87 ? 7.625 -13.578 0.058 1 97.88 87 CYS B N 1
ATOM 1593 C CA . CYS B 1 87 ? 6.355 -14.305 0.083 1 97.88 87 CYS B CA 1
ATOM 1594 C C . CYS B 1 87 ? 6.035 -14.891 -1.288 1 97.88 87 CYS B C 1
ATOM 1596 O O . CYS B 1 87 ? 5.25 -15.828 -1.396 1 97.88 87 CYS B O 1
ATOM 1598 N N . PHE B 1 88 ? 6.645 -14.359 -2.312 1 97.38 88 PHE B N 1
ATOM 1599 C CA . PHE B 1 88 ? 6.363 -14.812 -3.67 1 97.38 88 PHE B CA 1
AT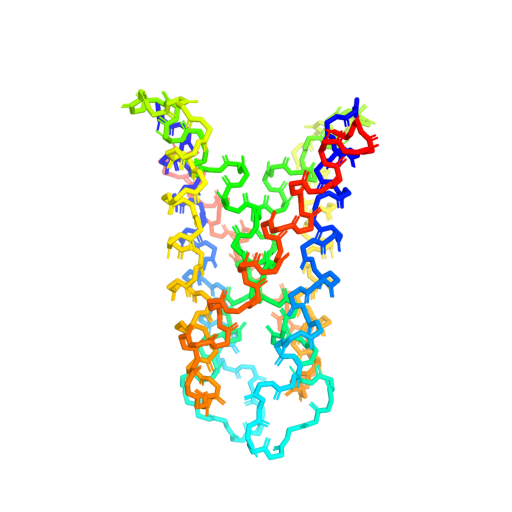OM 1600 C C . PHE B 1 88 ? 7.5 -15.672 -4.199 1 97.38 88 PHE B C 1
ATOM 1602 O O . PHE B 1 88 ? 7.594 -15.922 -5.406 1 97.38 88 PHE B O 1
ATOM 1609 N N . GLY B 1 89 ? 8.43 -15.969 -3.342 1 96.12 89 GLY B N 1
ATOM 1610 C CA . GLY B 1 89 ? 9.484 -16.906 -3.697 1 96.12 89 GLY B CA 1
ATOM 1611 C C . GLY B 1 89 ? 10.672 -16.234 -4.371 1 96.12 89 GLY B C 1
ATOM 1612 O O . GLY B 1 89 ? 11.516 -16.906 -4.969 1 96.12 89 GLY B O 1
ATOM 1613 N N . VAL B 1 90 ? 10.719 -14.953 -4.332 1 97.31 90 VAL B N 1
ATOM 1614 C CA . VAL B 1 90 ? 11.844 -14.258 -4.934 1 97.31 90 VAL B CA 1
ATOM 1615 C C . VAL B 1 90 ? 13.125 -14.586 -4.168 1 97.31 90 VAL B C 1
ATOM 1617 O O . VAL B 1 90 ? 13.195 -14.383 -2.955 1 97.31 90 VAL B O 1
ATOM 1620 N N . ARG B 1 91 ? 14.016 -15.102 -4.91 1 96.44 91 ARG B N 1
ATOM 1621 C CA . ARG B 1 91 ? 15.328 -15.359 -4.32 1 96.44 91 ARG B CA 1
ATOM 1622 C C . ARG B 1 91 ? 16.109 -14.062 -4.137 1 96.44 91 ARG B C 1
ATOM 1624 O O . ARG B 1 91 ? 15.984 -13.141 -4.945 1 96.44 91 ARG B O 1
ATOM 1631 N N . ARG B 1 92 ? 16.891 -13.945 -3.115 1 97.75 92 ARG B N 1
ATOM 1632 C CA . ARG B 1 92 ? 17.703 -12.773 -2.807 1 97.75 92 ARG B CA 1
ATOM 1633 C C . ARG B 1 92 ? 16.844 -11.523 -2.703 1 97.75 92 ARG B C 1
ATOM 1635 O O . ARG B 1 92 ? 17.203 -10.477 -3.25 1 97.75 92 ARG B O 1
ATOM 1642 N N . ALA B 1 93 ? 15.719 -11.625 -2.164 1 98.5 93 ALA B N 1
ATOM 1643 C CA . ALA B 1 93 ? 14.75 -10.539 -2.047 1 98.5 93 ALA B CA 1
ATOM 1644 C C . ALA B 1 93 ? 15.375 -9.312 -1.399 1 98.5 93 ALA B C 1
ATOM 1646 O O . ALA B 1 93 ? 15.109 -8.18 -1.807 1 98.5 93 ALA B O 1
ATOM 1647 N N . LEU B 1 94 ? 16.219 -9.562 -0.401 1 98.62 94 LEU B N 1
ATOM 1648 C CA . LEU B 1 94 ? 16.875 -8.461 0.293 1 98.62 94 LEU B CA 1
ATOM 1649 C C . LEU B 1 94 ? 17.766 -7.676 -0.658 1 98.62 94 LEU B C 1
ATOM 1651 O O . LEU B 1 94 ? 17.797 -6.445 -0.607 1 98.62 94 LEU B O 1
ATOM 1655 N N . LEU B 1 95 ? 18.453 -8.336 -1.517 1 98.56 95 LEU B N 1
ATOM 1656 C CA . LEU B 1 95 ? 19.344 -7.684 -2.469 1 98.56 95 LEU B CA 1
ATOM 1657 C C . LEU B 1 95 ? 18.562 -6.883 -3.496 1 98.56 95 LEU B C 1
ATOM 1659 O O . LEU B 1 95 ? 18.953 -5.777 -3.869 1 98.56 95 LEU B O 1
ATOM 1663 N N . TRP B 1 96 ? 17.516 -7.441 -3.955 1 98.56 96 TRP B N 1
ATOM 1664 C CA . TRP B 1 96 ? 16.656 -6.727 -4.898 1 98.56 96 TRP B CA 1
ATOM 1665 C C . TRP B 1 96 ? 16.062 -5.477 -4.258 1 98.56 96 TRP B C 1
ATOM 1667 O O . TRP B 1 96 ? 16.062 -4.406 -4.867 1 98.56 96 TRP B O 1
ATOM 1677 N N . ALA B 1 97 ? 15.578 -5.605 -3.014 1 98.81 97 ALA B N 1
ATOM 1678 C CA . ALA B 1 97 ? 15 -4.469 -2.301 1 98.81 97 ALA B CA 1
ATOM 1679 C C . ALA B 1 97 ? 16.047 -3.393 -2.043 1 98.81 97 ALA B C 1
ATOM 1681 O O . ALA B 1 97 ? 15.766 -2.199 -2.164 1 98.81 97 ALA B O 1
ATOM 1682 N N . LEU B 1 98 ? 17.234 -3.834 -1.682 1 98.56 98 LEU B N 1
ATOM 1683 C CA . LEU B 1 98 ? 18.328 -2.893 -1.47 1 98.56 98 LEU B CA 1
ATOM 1684 C C . LEU B 1 98 ? 18.656 -2.137 -2.754 1 98.56 98 LEU B C 1
ATOM 1686 O O . LEU B 1 98 ? 18.812 -0.916 -2.734 1 98.56 98 LEU B O 1
ATOM 1690 N N . ALA B 1 99 ? 18.766 -2.838 -3.82 1 98.5 99 ALA B N 1
ATOM 1691 C CA . ALA B 1 99 ? 19.094 -2.227 -5.109 1 98.5 99 ALA B CA 1
ATOM 1692 C C . ALA B 1 99 ? 18 -1.251 -5.539 1 98.5 99 ALA B C 1
ATOM 1694 O O . ALA B 1 99 ? 18.297 -0.129 -5.961 1 98.5 99 ALA B O 1
ATOM 1695 N N . ALA B 1 100 ? 16.766 -1.679 -5.484 1 98.69 100 ALA B N 1
ATOM 1696 C CA . ALA B 1 100 ? 15.641 -0.846 -5.91 1 98.69 100 ALA B CA 1
ATOM 1697 C C . ALA B 1 100 ? 15.578 0.444 -5.098 1 98.69 100 ALA B C 1
ATOM 1699 O O . ALA B 1 100 ? 15.422 1.531 -5.656 1 98.69 100 ALA B O 1
ATOM 1700 N N . ASN B 1 101 ? 15.719 0.326 -3.785 1 98.31 101 ASN B N 1
ATOM 1701 C CA . ASN B 1 101 ? 15.594 1.483 -2.906 1 98.31 101 ASN B CA 1
ATOM 1702 C C . ASN B 1 101 ? 16.812 2.396 -3.002 1 98.31 101 ASN B C 1
ATOM 1704 O O . ASN B 1 101 ? 16.688 3.619 -2.914 1 98.31 101 ASN B O 1
ATOM 1708 N N . ALA B 1 102 ? 17.984 1.778 -3.154 1 97.56 102 ALA B N 1
ATOM 1709 C CA . ALA B 1 102 ? 19.172 2.588 -3.363 1 97.56 102 ALA B CA 1
ATOM 1710 C C . ALA B 1 102 ? 19.062 3.426 -4.633 1 97.56 102 ALA B C 1
ATOM 1712 O O . ALA B 1 102 ? 19.375 4.617 -4.633 1 97.56 102 ALA B O 1
ATOM 1713 N N . LEU B 1 103 ? 18.594 2.787 -5.676 1 97.69 103 LEU B N 1
ATOM 1714 C CA . LEU B 1 103 ? 18.391 3.504 -6.934 1 97.69 103 LEU B CA 1
ATOM 1715 C C . LEU B 1 103 ? 17.344 4.598 -6.773 1 97.69 103 LEU B C 1
ATOM 1717 O O . LEU B 1 103 ? 17.516 5.703 -7.297 1 97.69 103 LEU B O 1
ATOM 1721 N N . SER B 1 104 ? 16.297 4.254 -6.094 1 96.81 104 SER B N 1
ATOM 1722 C CA . SER B 1 104 ? 15.242 5.223 -5.859 1 96.81 104 SER B CA 1
ATOM 1723 C C . SER B 1 104 ? 15.758 6.441 -5.098 1 96.81 104 SER B C 1
ATOM 1725 O O . SER B 1 104 ? 15.422 7.578 -5.43 1 96.81 104 SER B O 1
ATOM 1727 N N . VAL B 1 105 ? 16.531 6.246 -4.043 1 93.94 105 VAL B N 1
ATOM 1728 C CA . VAL B 1 105 ? 17.125 7.324 -3.254 1 93.94 105 VAL B CA 1
ATOM 1729 C C . VAL B 1 105 ? 18.062 8.156 -4.125 1 93.94 105 VAL B C 1
ATOM 1731 O O . VAL B 1 105 ? 18.062 9.383 -4.059 1 93.94 105 VAL B O 1
ATOM 1734 N N . LEU B 1 106 ? 18.844 7.492 -4.898 1 93.88 106 LEU B N 1
ATOM 1735 C CA . LEU B 1 106 ? 19.797 8.18 -5.762 1 93.88 106 LEU B CA 1
ATOM 1736 C C . LEU B 1 106 ? 19.078 9.07 -6.766 1 93.88 106 LEU B C 1
ATOM 1738 O O . LEU B 1 106 ? 19.453 10.234 -6.938 1 93.88 106 LEU B O 1
ATOM 1742 N N . PHE B 1 107 ? 18.078 8.562 -7.418 1 93.44 107 PHE B N 1
ATOM 1743 C CA . PHE B 1 107 ? 17.328 9.352 -8.383 1 93.44 107 PHE B CA 1
ATOM 1744 C C . PHE B 1 107 ? 16.562 10.477 -7.695 1 93.44 107 PHE B C 1
ATOM 1746 O O . PHE B 1 107 ? 16.453 11.578 -8.242 1 93.44 107 PHE B O 1
ATOM 1753 N N . GLY B 1 108 ? 16.062 10.156 -6.527 1 89.38 108 GLY B N 1
ATOM 1754 C CA . GLY B 1 108 ? 15.414 11.203 -5.75 1 89.38 108 GLY B CA 1
ATOM 1755 C C . GLY B 1 108 ? 16.344 12.352 -5.402 1 89.38 108 GLY B C 1
ATOM 1756 O O . GLY B 1 108 ? 15.969 13.516 -5.516 1 89.38 108 GLY B O 1
ATOM 1757 N N . PHE B 1 109 ? 17.484 12 -4.965 1 86.25 109 PHE B N 1
ATOM 1758 C CA . PHE B 1 109 ? 18.5 13 -4.625 1 86.25 109 PHE B CA 1
ATOM 1759 C C . PHE B 1 109 ? 18.891 13.812 -5.852 1 86.25 109 PHE B C 1
ATOM 1761 O O . PHE B 1 109 ? 19.078 15.023 -5.766 1 86.25 109 PHE B O 1
ATOM 1768 N N . PHE B 1 110 ? 19.047 13.188 -6.938 1 87.94 110 PHE B N 1
ATOM 1769 C CA . PHE B 1 110 ? 19.375 13.844 -8.195 1 87.94 110 PHE B CA 1
ATOM 1770 C C . PHE B 1 110 ? 18.297 14.852 -8.578 1 87.94 110 PHE B C 1
ATOM 1772 O O . PHE B 1 110 ? 18.609 15.977 -8.977 1 87.94 110 PHE B O 1
ATOM 1779 N N . CYS B 1 111 ? 17.016 14.484 -8.461 1 85.81 111 CYS B N 1
ATOM 1780 C CA . CYS B 1 111 ? 15.891 15.367 -8.766 1 85.81 111 CYS B CA 1
ATOM 1781 C C . CYS B 1 111 ? 15.859 16.547 -7.809 1 85.81 111 CYS B C 1
ATOM 1783 O O . CYS B 1 111 ? 15.57 17.672 -8.219 1 85.81 111 CYS B O 1
ATOM 1785 N N . TYR B 1 112 ? 16.188 16.297 -6.605 1 80.81 112 TYR B N 1
ATOM 1786 C CA . TYR B 1 112 ? 16.188 17.344 -5.59 1 80.81 112 TYR B CA 1
ATOM 1787 C C . TYR B 1 112 ? 17.297 18.359 -5.855 1 80.81 112 TYR B C 1
ATOM 1789 O O . TYR B 1 112 ? 17.062 19.562 -5.781 1 80.81 112 TYR B O 1
ATOM 1797 N N . THR B 1 113 ? 18.438 17.938 -6.207 1 81 113 THR B N 1
ATOM 1798 C CA . THR B 1 113 ? 19.594 18.797 -6.32 1 81 113 THR B CA 1
ATOM 1799 C C . THR B 1 113 ? 19.641 19.469 -7.695 1 81 113 THR B C 1
ATOM 1801 O O . THR B 1 113 ? 20.062 20.625 -7.816 1 81 113 THR B O 1
ATOM 1804 N N . ARG B 1 114 ? 19.125 18.75 -8.656 1 82.81 114 ARG B N 1
ATOM 1805 C CA . ARG B 1 114 ? 19.344 19.25 -10 1 82.81 114 ARG B CA 1
ATOM 1806 C C . ARG B 1 114 ? 18.062 19.844 -10.578 1 82.81 114 ARG B C 1
ATOM 1808 O O . ARG B 1 114 ? 18.125 20.75 -11.422 1 82.81 114 ARG B O 1
ATOM 1815 N N . LEU B 1 115 ? 16.969 19.312 -10.039 1 74.38 115 LEU B N 1
ATOM 1816 C CA . LEU B 1 115 ? 15.719 19.75 -10.656 1 74.38 115 LEU B CA 1
ATOM 1817 C C . LEU B 1 115 ? 14.922 20.625 -9.695 1 74.38 115 LEU B C 1
ATOM 1819 O O . LEU B 1 115 ? 13.859 21.141 -10.062 1 74.38 115 LEU B O 1
ATOM 1823 N N . SER B 1 116 ? 15.578 21.094 -8.656 1 70.38 116 SER B N 1
ATOM 1824 C CA . SER B 1 116 ? 14.945 21.922 -7.625 1 70.38 116 SER B CA 1
ATOM 1825 C C . SER B 1 116 ? 13.594 21.344 -7.207 1 70.38 116 SER B C 1
ATOM 1827 O O . SER B 1 116 ? 12.625 22.094 -7.062 1 70.38 116 SER B O 1
ATOM 1829 N N . TRP B 1 117 ? 13.477 20.141 -7.25 1 65.69 117 TRP B N 1
ATOM 1830 C CA . TRP B 1 117 ? 12.281 19.5 -6.734 1 65.69 117 TRP B CA 1
ATOM 1831 C C . TRP B 1 117 ? 12.273 19.484 -5.211 1 65.69 117 TRP B C 1
ATOM 1833 O O . TRP B 1 117 ? 13.312 19.312 -4.578 1 65.69 117 TRP B O 1
#

Organism: NCBI:txid927083

pLDDT: mean 94.14, std 6.43, range [65.19, 98.81]